Protein AF-A0A093X0E0-F1 (afdb_monomer)

pLDDT: mean 82.56, std 16.73, range [29.55, 97.38]

Nearest PDB structures (foldseek):
  5u0h-assembly1_A  TM=3.288E-01  e=9.066E-01  Thermobacillus composti KWC4
  5tqb-assembly1_B  TM=2.360E-01  e=1.314E+00  Thermochaetoides thermophila DSM 1495
  2j9q-assembly1_B  TM=2.905E-01  e=2.517E+00  Homo sapiens
  7ue2-assembly1_A  TM=2.405E-01  e=2.294E+00  synthetic construct

Sequence (225 aa):
MPLRHYDHTVAPYWNAVVRESIAHLQHSGVEIDPDTFQYSAYALYSTIFAARRRGVGGAEKEIERAFAALRELWDAVSEPSEDVGGVGGELVHQVKGTHILSYIRVLAIADCDEEIEKVMEWMVRYQGALGVVGRTRGNGIASLRRVVVAARAYSERRDGERVYGEDDEGDEGMAERLSELAEQIEDGWGGWPREEEVNEYFREGAGRYGDGFGEQEWVVGGLEA

Mean predicted aligned error: 7.37 Å

Structure (mmCIF, N/CA/C/O backbone):
data_AF-A0A093X0E0-F1
#
_entry.id   AF-A0A093X0E0-F1
#
loop_
_atom_site.group_PDB
_atom_site.id
_atom_site.type_symbol
_atom_site.label_atom_id
_atom_site.label_alt_id
_atom_site.label_comp_id
_atom_site.label_asym_id
_atom_site.label_entity_id
_atom_site.label_seq_id
_atom_site.pdbx_PDB_ins_code
_atom_site.Cartn_x
_atom_site.Cartn_y
_atom_site.Cartn_z
_atom_site.occupancy
_atom_site.B_iso_or_equiv
_atom_site.auth_seq_id
_atom_site.auth_comp_id
_atom_site.auth_asym_id
_atom_site.auth_atom_id
_atom_site.pdbx_PDB_model_num
ATOM 1 N N . MET A 1 1 ? 27.404 -22.577 0.371 1.00 44.91 1 MET A N 1
ATOM 2 C CA . MET A 1 1 ? 26.177 -22.843 -0.411 1.00 44.91 1 MET A CA 1
ATOM 3 C C . MET A 1 1 ? 26.172 -21.887 -1.589 1.00 44.91 1 MET A C 1
ATOM 5 O O . MET A 1 1 ? 26.631 -20.769 -1.382 1.00 44.91 1 MET A O 1
ATOM 9 N N . PRO A 1 2 ? 25.746 -22.291 -2.797 1.00 45.47 2 PRO A N 1
ATOM 10 C CA . PRO A 1 2 ? 25.513 -21.317 -3.856 1.00 45.47 2 PRO A CA 1
ATOM 11 C C . PRO A 1 2 ? 24.409 -20.358 -3.395 1.00 45.47 2 PRO A C 1
ATOM 13 O O . PRO A 1 2 ? 23.384 -20.818 -2.891 1.00 45.47 2 PRO A O 1
ATOM 16 N N . LEU A 1 3 ? 24.660 -19.055 -3.522 1.00 52.88 3 LEU A N 1
ATOM 17 C CA . LEU A 1 3 ? 23.635 -18.022 -3.393 1.00 52.88 3 LEU A CA 1
ATOM 18 C C . LEU A 1 3 ? 22.599 -18.289 -4.490 1.00 52.88 3 LEU A C 1
ATOM 20 O O . LEU A 1 3 ? 22.950 -18.348 -5.671 1.00 52.88 3 LEU A O 1
ATOM 24 N N . ARG A 1 4 ? 21.354 -18.553 -4.106 1.00 57.72 4 ARG A N 1
ATOM 25 C CA . ARG A 1 4 ? 20.222 -18.514 -5.025 1.00 57.72 4 ARG A CA 1
ATOM 26 C C . ARG A 1 4 ? 19.964 -17.027 -5.337 1.00 57.72 4 ARG A C 1
ATOM 28 O O . ARG A 1 4 ? 20.216 -16.129 -4.542 1.00 57.72 4 ARG A O 1
ATOM 35 N N . HIS A 1 5 ? 19.554 -16.751 -6.564 1.00 65.31 5 HIS A N 1
ATOM 36 C CA . HIS A 1 5 ? 19.273 -15.396 -7.027 1.00 65.31 5 HIS A CA 1
ATOM 37 C C . HIS A 1 5 ? 17.841 -15.376 -7.538 1.00 65.31 5 HIS A C 1
ATOM 39 O O . HIS A 1 5 ? 17.420 -16.319 -8.215 1.00 65.31 5 HIS A O 1
ATOM 45 N N . TYR A 1 6 ? 17.085 -14.339 -7.184 1.00 70.38 6 TYR A N 1
ATOM 46 C CA . TYR A 1 6 ? 15.736 -14.180 -7.700 1.00 70.38 6 TYR A CA 1
ATOM 47 C C . TYR A 1 6 ? 15.791 -13.771 -9.169 1.00 70.38 6 TYR A C 1
ATOM 49 O O . TYR A 1 6 ? 16.351 -12.739 -9.528 1.00 70.38 6 TYR A O 1
ATOM 57 N N . ASP A 1 7 ? 15.191 -14.588 -10.026 1.00 80.31 7 ASP A N 1
ATOM 58 C CA . ASP A 1 7 ? 15.073 -14.284 -11.443 1.00 80.31 7 ASP A CA 1
ATOM 59 C C . ASP A 1 7 ? 13.842 -13.394 -11.681 1.00 80.31 7 ASP A C 1
ATOM 61 O O . ASP A 1 7 ? 12.699 -13.845 -11.641 1.00 80.31 7 ASP A O 1
ATOM 65 N N . HIS A 1 8 ? 14.066 -12.106 -11.947 1.00 81.75 8 HIS A N 1
ATOM 66 C CA . HIS A 1 8 ? 12.978 -11.166 -12.227 1.00 81.75 8 HIS A CA 1
ATOM 67 C C . HIS A 1 8 ? 12.182 -11.513 -13.494 1.00 81.75 8 HIS A C 1
ATOM 69 O O . HIS A 1 8 ? 11.034 -11.088 -13.621 1.00 81.75 8 HIS A O 1
ATOM 75 N N . THR A 1 9 ? 12.745 -12.296 -14.421 1.00 87.25 9 THR A N 1
ATOM 76 C CA . THR A 1 9 ? 12.054 -12.660 -15.667 1.00 87.25 9 THR A CA 1
ATOM 77 C C . THR A 1 9 ? 10.869 -13.594 -15.430 1.00 87.25 9 THR A C 1
ATOM 79 O O . THR A 1 9 ? 9.930 -13.604 -16.226 1.00 87.25 9 THR A O 1
ATOM 82 N N . VAL A 1 10 ? 10.856 -14.324 -14.307 1.00 89.81 10 VAL A N 1
ATOM 83 C CA . VAL A 1 10 ? 9.745 -15.215 -13.937 1.00 89.81 10 VAL A CA 1
ATOM 84 C C . VAL A 1 10 ? 8.669 -14.531 -13.089 1.00 89.81 10 VAL A C 1
ATOM 86 O O . VAL A 1 10 ? 7.666 -15.166 -12.766 1.00 89.81 10 VAL A O 1
ATOM 89 N N . ALA A 1 11 ? 8.825 -13.249 -12.738 1.00 90.06 11 ALA A N 1
ATOM 90 C CA . ALA A 1 11 ? 7.848 -12.531 -11.913 1.00 90.06 11 ALA A CA 1
ATOM 91 C C . ALA A 1 11 ? 6.419 -12.533 -12.504 1.00 90.06 11 ALA A C 1
ATOM 93 O O . ALA A 1 11 ? 5.497 -12.888 -11.766 1.00 90.06 11 ALA A O 1
ATOM 94 N N . PRO A 1 12 ? 6.204 -12.270 -13.816 1.00 93.50 12 PRO A N 1
ATOM 95 C CA . PRO A 1 12 ? 4.862 -12.328 -14.401 1.00 93.50 12 PRO A CA 1
ATOM 96 C C . PRO A 1 12 ? 4.236 -13.725 -14.317 1.00 93.50 12 PRO A C 1
ATOM 98 O O . PRO A 1 12 ? 3.043 -13.860 -14.066 1.00 93.50 12 PRO A O 1
ATOM 101 N N . TYR A 1 13 ? 5.045 -14.776 -14.481 1.00 94.50 13 TYR A N 1
ATOM 102 C CA . TYR A 1 13 ? 4.573 -16.153 -14.350 1.00 94.50 13 TYR A CA 1
ATOM 103 C C . TYR A 1 13 ? 4.089 -16.440 -12.925 1.00 94.50 13 TYR A C 1
ATOM 105 O O . TYR A 1 13 ? 2.984 -16.945 -12.739 1.00 94.50 13 TYR A O 1
ATOM 113 N N . TRP A 1 14 ? 4.882 -16.087 -11.910 1.00 93.94 14 TRP A N 1
ATOM 114 C CA . TRP A 1 14 ? 4.498 -16.321 -10.517 1.00 93.94 14 TRP A CA 1
ATOM 115 C C . TRP A 1 14 ? 3.284 -15.497 -10.091 1.00 93.94 14 TRP A C 1
ATOM 117 O O . TRP A 1 14 ? 2.453 -15.998 -9.336 1.00 93.94 14 TRP A O 1
ATOM 127 N N . ASN A 1 15 ? 3.137 -14.279 -10.608 1.00 95.75 15 ASN A N 1
ATOM 128 C CA . ASN A 1 15 ? 1.940 -13.478 -10.381 1.00 95.75 15 ASN A CA 1
ATOM 129 C C . ASN A 1 15 ? 0.690 -14.116 -10.992 1.00 95.75 15 ASN A C 1
ATOM 131 O O . ASN A 1 15 ? -0.313 -14.261 -10.297 1.00 95.75 15 ASN A O 1
ATOM 135 N N . ALA A 1 16 ? 0.782 -14.627 -12.224 1.00 96.94 16 ALA A N 1
ATOM 136 C CA . ALA A 1 16 ? -0.314 -15.381 -12.828 1.00 96.94 16 ALA A CA 1
ATOM 137 C C . ALA A 1 16 ? -0.703 -16.604 -11.980 1.00 96.94 16 ALA A C 1
ATOM 139 O O . ALA A 1 16 ? -1.888 -16.822 -11.736 1.00 96.94 16 ALA A O 1
ATOM 140 N N . VAL A 1 17 ? 0.280 -17.354 -11.461 1.00 96.81 17 VAL A N 1
ATOM 141 C CA . VAL A 1 17 ? 0.033 -18.498 -10.564 1.00 96.81 17 VAL A CA 1
ATOM 142 C C . VAL A 1 17 ? -0.703 -18.069 -9.292 1.00 96.81 17 VAL A C 1
ATOM 144 O O . VAL A 1 17 ? -1.673 -18.723 -8.904 1.00 96.81 17 VAL A O 1
ATOM 147 N N . VAL A 1 18 ? -0.276 -16.981 -8.642 1.00 95.81 18 VAL A N 1
ATOM 148 C CA . VAL A 1 18 ? -0.935 -16.458 -7.432 1.00 95.81 18 VAL A CA 1
ATOM 149 C C . VAL A 1 18 ? -2.364 -16.015 -7.743 1.00 95.81 18 VAL A C 1
ATOM 151 O O . VAL A 1 18 ? -3.297 -16.467 -7.079 1.00 95.81 18 VAL A O 1
ATOM 154 N N . ARG A 1 19 ? -2.554 -15.208 -8.793 1.00 96.12 19 ARG A N 1
ATOM 155 C CA . ARG A 1 19 ? -3.871 -14.719 -9.223 1.00 96.12 19 ARG A CA 1
ATOM 156 C C . ARG A 1 19 ? -4.831 -15.865 -9.537 1.00 96.12 19 ARG A C 1
ATOM 158 O O . ARG A 1 19 ? -5.973 -15.850 -9.090 1.00 96.12 19 ARG A O 1
ATOM 165 N N . GLU A 1 20 ? -4.386 -16.864 -10.295 1.00 96.69 20 GLU A N 1
ATOM 166 C CA . GLU A 1 20 ? -5.216 -18.020 -10.657 1.00 96.69 20 GLU A CA 1
ATOM 167 C C . GLU A 1 20 ? -5.542 -18.900 -9.448 1.00 96.69 20 GLU A C 1
ATOM 169 O O . GLU A 1 20 ? -6.670 -19.380 -9.325 1.00 96.69 20 GLU A O 1
ATOM 174 N N . SER A 1 21 ? -4.596 -19.060 -8.519 1.00 95.38 21 SER A N 1
ATOM 175 C CA . SER A 1 21 ? -4.831 -19.789 -7.267 1.00 95.38 21 SER A CA 1
ATOM 176 C C . SER A 1 21 ? -5.895 -19.099 -6.415 1.00 95.38 21 SER A C 1
ATOM 178 O O . SER A 1 21 ? -6.791 -19.758 -5.893 1.00 95.38 21 SER A O 1
ATOM 180 N N . ILE A 1 22 ? -5.843 -17.772 -6.312 1.00 94.00 22 ILE A N 1
ATOM 181 C CA . ILE A 1 22 ? -6.810 -16.990 -5.534 1.00 94.00 22 ILE A CA 1
ATOM 182 C C . ILE A 1 22 ? -8.185 -16.997 -6.194 1.00 94.00 22 ILE A C 1
ATOM 184 O O . ILE A 1 22 ? -9.175 -17.247 -5.511 1.00 94.00 22 ILE A O 1
ATOM 188 N N . ALA A 1 23 ? -8.253 -16.848 -7.518 1.00 93.00 23 ALA A N 1
ATOM 189 C CA . ALA A 1 23 ? -9.507 -16.990 -8.254 1.00 93.00 23 ALA A CA 1
ATOM 190 C C . ALA A 1 23 ? -10.141 -18.378 -8.036 1.00 93.00 23 ALA A C 1
ATOM 192 O O . ALA A 1 23 ? -11.358 -18.499 -7.886 1.00 93.00 23 ALA A O 1
ATOM 193 N N . HIS A 1 24 ? -9.325 -19.435 -7.967 1.00 94.19 24 HIS A N 1
ATOM 194 C CA . HIS A 1 24 ? -9.807 -20.778 -7.652 1.00 94.19 24 HIS A CA 1
ATOM 195 C C . HIS A 1 24 ? -10.348 -20.895 -6.216 1.00 94.19 24 HIS A C 1
ATOM 197 O O . HIS A 1 24 ? -11.392 -21.520 -6.010 1.00 94.19 24 HIS A O 1
ATOM 203 N N . LEU A 1 25 ? -9.678 -20.279 -5.235 1.00 90.69 25 LEU A N 1
ATOM 204 C CA . LEU A 1 25 ? -10.148 -20.228 -3.845 1.00 90.69 25 LEU A CA 1
ATOM 205 C C . LEU A 1 25 ? -11.488 -19.487 -3.733 1.00 90.69 25 LEU A C 1
ATOM 207 O O . LEU A 1 25 ? -12.430 -20.032 -3.155 1.00 90.69 25 LEU A O 1
ATOM 211 N N . GLN A 1 26 ? -11.607 -18.316 -4.368 1.00 89.56 26 GLN A N 1
ATOM 212 C CA . GLN A 1 26 ? -12.850 -17.539 -4.426 1.00 89.56 26 GLN A CA 1
ATOM 213 C C . GLN A 1 26 ? -13.989 -18.352 -5.051 1.00 89.56 26 GLN A C 1
ATOM 215 O O . GLN A 1 26 ? -15.079 -18.440 -4.490 1.00 89.56 26 GLN A O 1
ATOM 220 N N . HIS A 1 27 ? -13.730 -19.016 -6.183 1.00 91.25 27 HIS A N 1
ATOM 221 C CA . HIS A 1 27 ? -14.734 -19.846 -6.850 1.00 91.25 27 HIS A CA 1
ATOM 222 C C . HIS A 1 27 ? -15.166 -21.058 -6.011 1.00 91.25 27 HIS A C 1
ATOM 224 O O . HIS A 1 27 ? -16.292 -21.536 -6.136 1.00 91.25 27 HIS A O 1
ATOM 230 N N . SER A 1 28 ? -14.283 -21.544 -5.138 1.00 91.38 28 SER A N 1
ATOM 231 C CA . SER A 1 28 ? -14.564 -22.648 -4.218 1.00 91.38 28 SER A CA 1
ATOM 232 C C . SER A 1 28 ? -15.305 -22.203 -2.949 1.00 91.38 28 SER A C 1
ATOM 234 O O . SER A 1 28 ? -15.616 -23.047 -2.109 1.00 91.38 28 SER A O 1
ATOM 236 N N . GLY A 1 29 ? -15.593 -20.904 -2.798 1.00 87.56 29 GLY A N 1
ATOM 237 C CA . GLY A 1 29 ? -16.265 -20.337 -1.626 1.00 87.56 29 GLY A CA 1
ATOM 238 C C . GLY A 1 29 ? -15.365 -20.206 -0.396 1.00 87.56 29 GLY A C 1
ATOM 239 O O . GLY A 1 29 ? -15.876 -20.113 0.717 1.00 87.56 29 GLY A O 1
ATOM 240 N N . VAL A 1 30 ? -14.041 -20.237 -0.576 1.00 86.31 30 VAL A N 1
ATOM 241 C CA . VAL A 1 30 ? -13.090 -19.980 0.511 1.00 86.31 30 VAL A CA 1
ATOM 242 C C . VAL A 1 30 ? -13.067 -18.480 0.790 1.00 86.31 30 VAL A C 1
ATOM 244 O O . VAL A 1 30 ? -12.895 -17.681 -0.130 1.00 86.31 30 VAL A O 1
ATOM 247 N N . GLU A 1 31 ? -13.238 -18.108 2.059 1.00 83.06 31 GLU A N 1
ATOM 248 C CA . GLU A 1 31 ? -13.114 -16.720 2.504 1.00 83.06 31 GLU A CA 1
ATOM 249 C C . GLU A 1 31 ? -11.690 -16.215 2.251 1.00 83.06 31 GLU A C 1
ATOM 251 O O . GLU A 1 31 ? -10.707 -16.874 2.597 1.00 83.06 31 GLU A O 1
ATOM 256 N N . ILE A 1 32 ? -11.587 -15.046 1.625 1.00 82.69 32 ILE A N 1
ATOM 257 C CA . ILE A 1 32 ? -10.309 -14.403 1.347 1.00 82.69 32 ILE A CA 1
ATOM 258 C C . ILE A 1 32 ? -9.965 -13.512 2.530 1.00 82.69 32 ILE A C 1
ATOM 260 O O . ILE A 1 32 ? -10.637 -12.520 2.794 1.00 82.69 32 ILE A O 1
ATOM 264 N N . ASP A 1 33 ? -8.890 -13.863 3.223 1.00 89.31 33 ASP A N 1
ATOM 265 C CA . ASP A 1 33 ? -8.391 -13.082 4.343 1.00 89.31 33 ASP A CA 1
ATOM 266 C C . ASP A 1 33 ? -7.391 -11.987 3.898 1.00 89.31 33 ASP A C 1
ATOM 268 O O . ASP A 1 33 ? -6.850 -12.007 2.783 1.00 89.31 33 ASP A O 1
ATOM 272 N N . PRO A 1 34 ? -7.087 -11.019 4.781 1.00 93.31 34 PRO A N 1
ATOM 273 C CA . PRO A 1 34 ? -6.080 -9.993 4.509 1.00 93.31 34 PRO A CA 1
ATOM 274 C C . PRO A 1 34 ? -4.669 -10.524 4.190 1.00 93.31 34 PRO A C 1
ATOM 276 O O . PRO A 1 34 ? -3.884 -9.834 3.535 1.00 93.31 34 PRO A O 1
ATOM 279 N N . ASP A 1 35 ? -4.321 -11.737 4.635 1.00 92.38 35 ASP A N 1
ATOM 280 C CA . ASP A 1 35 ? -3.017 -12.343 4.341 1.00 92.38 35 ASP A CA 1
ATOM 281 C C . ASP A 1 35 ? -2.963 -12.810 2.863 1.00 92.38 35 ASP A C 1
ATOM 283 O O . ASP A 1 35 ? -1.963 -12.591 2.173 1.00 92.38 35 ASP A O 1
ATOM 287 N N . THR A 1 36 ? -4.067 -13.341 2.327 1.00 92.50 36 THR A N 1
ATOM 288 C CA . THR A 1 36 ? -4.238 -13.699 0.905 1.00 92.50 36 THR A CA 1
ATOM 289 C C . THR A 1 36 ? -4.139 -12.476 -0.009 1.00 92.50 36 THR A C 1
ATOM 291 O O . THR A 1 36 ? -3.454 -12.505 -1.041 1.00 92.50 36 THR A O 1
ATOM 294 N N . PHE A 1 37 ? -4.758 -11.366 0.400 1.00 95.00 37 PHE A N 1
ATOM 295 C CA . PHE A 1 37 ? -4.596 -10.068 -0.256 1.00 95.00 37 PHE A CA 1
ATOM 296 C C . PHE A 1 37 ? -3.121 -9.639 -0.315 1.00 95.00 37 PHE A C 1
ATOM 298 O O . PHE A 1 37 ? -2.610 -9.279 -1.378 1.00 95.00 37 PHE A O 1
ATOM 305 N N . GLN A 1 38 ? -2.402 -9.742 0.805 1.00 94.44 38 GLN A N 1
ATOM 306 C CA . GLN A 1 38 ? -0.997 -9.344 0.882 1.00 94.44 38 GLN A CA 1
ATOM 307 C C . GLN A 1 38 ? -0.093 -10.165 -0.049 1.00 94.44 38 GLN A C 1
ATOM 309 O O . GLN A 1 38 ? 0.818 -9.604 -0.664 1.00 94.44 38 GLN A O 1
ATOM 314 N N . TYR A 1 39 ? -0.343 -11.468 -0.209 1.00 93.00 39 TYR A N 1
ATOM 315 C CA . TYR A 1 39 ? 0.397 -12.284 -1.179 1.00 93.00 39 TYR A CA 1
ATOM 316 C C . TYR A 1 39 ? 0.163 -11.832 -2.625 1.00 93.00 39 TYR A C 1
ATOM 318 O O . TYR A 1 39 ? 1.118 -11.778 -3.405 1.00 93.00 39 TYR A O 1
ATOM 326 N N . SER A 1 40 ? -1.070 -11.447 -2.968 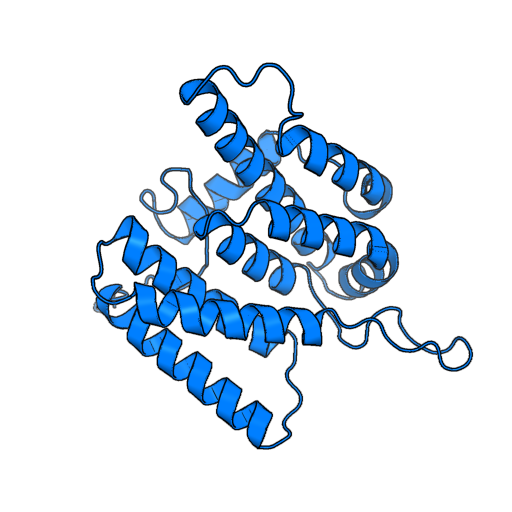1.00 96.00 40 SER A N 1
ATOM 327 C CA . SER A 1 40 ? -1.386 -10.862 -4.281 1.00 96.00 40 SER A CA 1
ATOM 328 C C . SER A 1 40 ? -0.644 -9.554 -4.506 1.00 96.00 40 SER A C 1
ATOM 330 O O . SER A 1 40 ? -0.034 -9.361 -5.558 1.00 96.00 40 SER A O 1
ATOM 332 N N . ALA A 1 41 ? -0.642 -8.675 -3.499 1.00 96.06 41 ALA A N 1
ATOM 333 C CA . ALA A 1 41 ? 0.059 -7.400 -3.562 1.00 96.06 41 ALA A CA 1
ATOM 334 C C . ALA A 1 41 ? 1.564 -7.601 -3.802 1.00 96.06 41 ALA A C 1
ATOM 336 O O . ALA A 1 41 ? 2.156 -6.940 -4.653 1.00 96.06 41 ALA A O 1
ATOM 337 N N . TYR A 1 42 ? 2.189 -8.561 -3.112 1.00 92.25 42 TYR A N 1
ATOM 338 C CA . TYR A 1 42 ? 3.602 -8.880 -3.321 1.00 92.25 42 TYR A CA 1
ATOM 339 C C . TYR A 1 42 ? 3.896 -9.409 -4.725 1.00 92.25 42 TYR A C 1
ATOM 341 O O . TYR A 1 42 ? 4.844 -8.944 -5.359 1.00 92.25 42 TYR A O 1
ATOM 349 N N . ALA A 1 43 ? 3.080 -10.331 -5.237 1.00 94.00 43 ALA A N 1
ATOM 350 C CA . ALA A 1 43 ? 3.280 -10.889 -6.571 1.00 94.00 43 ALA A CA 1
ATOM 351 C C . ALA A 1 43 ? 3.112 -9.829 -7.677 1.00 94.00 43 ALA A C 1
ATOM 353 O O . ALA A 1 43 ? 3.915 -9.761 -8.619 1.00 94.00 43 ALA A O 1
ATOM 354 N N . LEU A 1 44 ? 2.114 -8.952 -7.530 1.00 96.00 44 LEU A N 1
ATOM 355 C CA . LEU A 1 44 ? 1.892 -7.841 -8.447 1.00 96.00 44 LEU A CA 1
ATOM 356 C C . LEU A 1 44 ? 3.022 -6.817 -8.385 1.00 96.00 44 LEU A C 1
ATOM 358 O O . LEU A 1 44 ? 3.560 -6.449 -9.430 1.00 96.00 44 LEU A O 1
ATOM 362 N N . TYR A 1 45 ? 3.449 -6.420 -7.186 1.00 92.25 45 TYR A N 1
ATOM 363 C CA . TYR A 1 45 ? 4.586 -5.518 -7.032 1.00 92.25 45 TYR A CA 1
ATOM 364 C C . TYR A 1 45 ? 5.823 -6.046 -7.763 1.00 92.25 45 TYR A C 1
ATOM 366 O O . TYR A 1 45 ? 6.431 -5.324 -8.553 1.00 92.25 45 TYR A O 1
ATOM 374 N N . SER A 1 46 ? 6.185 -7.316 -7.542 1.00 88.19 46 SER A N 1
ATOM 375 C CA . SER A 1 46 ? 7.343 -7.935 -8.197 1.00 88.19 46 SER A CA 1
ATOM 376 C C . SER A 1 46 ? 7.224 -7.914 -9.721 1.00 88.19 46 SER A C 1
ATOM 378 O O . SER A 1 46 ? 8.229 -7.741 -10.410 1.00 88.19 46 SER A O 1
ATOM 380 N N . THR A 1 47 ? 6.007 -8.049 -10.252 1.00 93.06 47 THR A N 1
ATOM 381 C CA . THR A 1 47 ? 5.739 -7.989 -11.695 1.00 93.06 47 THR A CA 1
ATOM 382 C C . THR A 1 47 ? 5.908 -6.578 -12.247 1.00 93.06 47 THR A C 1
ATOM 384 O O . THR A 1 47 ? 6.589 -6.407 -13.256 1.00 93.06 47 THR A O 1
ATOM 387 N N . ILE A 1 48 ? 5.349 -5.564 -11.576 1.00 91.94 48 ILE A N 1
ATOM 388 C CA . ILE A 1 48 ? 5.502 -4.159 -11.986 1.00 91.94 48 ILE A CA 1
ATOM 389 C C . ILE A 1 48 ? 6.975 -3.752 -11.914 1.00 91.94 48 ILE A C 1
ATOM 391 O O . ILE A 1 48 ? 7.496 -3.132 -12.840 1.00 91.94 48 ILE A O 1
ATOM 395 N N . PHE A 1 49 ? 7.676 -4.171 -10.861 1.00 86.50 49 PHE A N 1
ATOM 396 C CA . PHE A 1 49 ? 9.109 -3.943 -10.723 1.00 86.50 49 PHE A CA 1
ATOM 397 C C . PHE A 1 49 ? 9.900 -4.583 -11.872 1.00 86.50 49 PHE A C 1
ATOM 399 O O . PHE A 1 49 ? 10.735 -3.929 -12.497 1.00 86.50 49 PHE A O 1
ATOM 406 N N . ALA A 1 50 ? 9.623 -5.850 -12.192 1.00 86.06 50 ALA A N 1
ATOM 407 C CA . ALA A 1 50 ? 10.274 -6.542 -13.302 1.00 86.06 50 ALA A CA 1
ATOM 408 C C . ALA A 1 50 ? 10.024 -5.838 -14.649 1.00 86.06 50 ALA A C 1
ATOM 410 O O . ALA A 1 50 ? 10.959 -5.665 -15.434 1.00 86.06 50 ALA A O 1
ATOM 411 N N . ALA A 1 51 ? 8.795 -5.381 -14.895 1.00 89.94 51 ALA A N 1
ATOM 412 C CA . ALA A 1 51 ? 8.438 -4.647 -16.105 1.00 89.94 51 ALA A CA 1
ATOM 413 C C . ALA A 1 51 ? 9.173 -3.300 -16.192 1.00 89.94 51 ALA A C 1
ATOM 415 O O . ALA A 1 51 ? 9.955 -3.073 -17.116 1.00 89.94 51 ALA A O 1
ATOM 416 N N . ARG A 1 52 ? 8.980 -2.433 -15.189 1.00 86.12 52 ARG A N 1
ATOM 417 C CA . ARG A 1 52 ? 9.429 -1.032 -15.215 1.00 86.12 52 ARG A CA 1
ATOM 418 C C . ARG A 1 52 ? 10.935 -0.867 -14.998 1.00 86.12 52 ARG A C 1
ATOM 420 O O . ARG A 1 52 ? 11.526 0.044 -15.563 1.00 86.12 52 ARG A O 1
ATOM 427 N N . ARG A 1 53 ? 11.573 -1.730 -14.195 1.00 79.75 53 ARG A N 1
ATOM 428 C CA . ARG A 1 53 ? 12.990 -1.571 -13.788 1.00 79.75 53 ARG A CA 1
ATOM 429 C C . ARG A 1 53 ? 13.944 -2.567 -14.410 1.00 79.75 53 ARG A C 1
ATOM 431 O O . ARG A 1 53 ? 15.139 -2.300 -14.508 1.00 79.75 53 ARG A O 1
ATOM 438 N N . ARG A 1 54 ? 13.443 -3.737 -14.801 1.00 81.25 54 ARG A N 1
ATOM 439 C CA . ARG A 1 54 ? 14.263 -4.786 -15.422 1.00 81.25 54 ARG A CA 1
ATOM 440 C C . ARG A 1 54 ? 13.962 -4.966 -16.908 1.00 81.25 54 ARG A C 1
ATOM 442 O O . ARG A 1 54 ? 14.635 -5.765 -17.551 1.00 81.25 54 ARG A O 1
ATOM 449 N N . GLY A 1 55 ? 12.993 -4.226 -17.456 1.00 83.31 55 GLY A N 1
ATOM 450 C CA . GLY A 1 55 ? 12.632 -4.287 -18.872 1.00 83.31 55 GLY A CA 1
ATOM 451 C C . GLY A 1 55 ? 12.078 -5.649 -19.292 1.00 83.31 55 GLY A C 1
ATOM 452 O O . GLY A 1 55 ? 12.250 -6.053 -20.443 1.00 83.31 55 GLY A O 1
ATOM 453 N N . VAL A 1 56 ? 11.460 -6.392 -18.366 1.00 86.62 56 VAL A N 1
ATOM 454 C CA . VAL A 1 56 ? 10.883 -7.710 -18.661 1.00 86.62 56 VAL A CA 1
ATOM 455 C C . VAL A 1 56 ? 9.647 -7.531 -19.544 1.00 86.62 56 VAL A C 1
ATOM 457 O O . VAL A 1 56 ? 8.594 -7.080 -19.097 1.00 86.62 56 VAL A O 1
ATOM 460 N N . GLY A 1 57 ? 9.786 -7.888 -20.821 1.00 86.88 57 GLY A N 1
ATOM 461 C CA . GLY A 1 57 ? 8.714 -7.782 -21.809 1.00 86.88 57 GLY A CA 1
ATOM 462 C C . GLY A 1 57 ? 7.543 -8.732 -21.537 1.00 86.88 57 GLY A C 1
ATOM 463 O O . GLY A 1 57 ? 7.711 -9.823 -20.997 1.00 86.88 57 GLY A O 1
ATOM 464 N N . GLY A 1 58 ? 6.340 -8.324 -21.950 1.00 82.75 58 GLY A N 1
ATOM 465 C CA . GLY A 1 58 ? 5.122 -9.139 -21.838 1.00 82.75 58 GLY A CA 1
ATOM 466 C C . GLY A 1 58 ? 4.457 -9.139 -20.456 1.00 82.75 58 GLY A C 1
ATOM 467 O O . GLY A 1 58 ? 3.415 -9.772 -20.299 1.00 82.75 58 GLY A O 1
ATOM 468 N N . ALA A 1 59 ? 5.012 -8.412 -19.483 1.00 90.56 59 ALA A N 1
ATOM 469 C CA . ALA A 1 59 ? 4.463 -8.293 -18.134 1.00 90.56 59 ALA A CA 1
ATOM 470 C C . ALA A 1 59 ? 3.188 -7.428 -18.060 1.00 90.56 59 ALA A C 1
ATOM 472 O O . ALA A 1 59 ? 2.324 -7.714 -17.238 1.00 90.56 59 ALA A O 1
ATOM 473 N N . GLU A 1 60 ? 3.030 -6.435 -1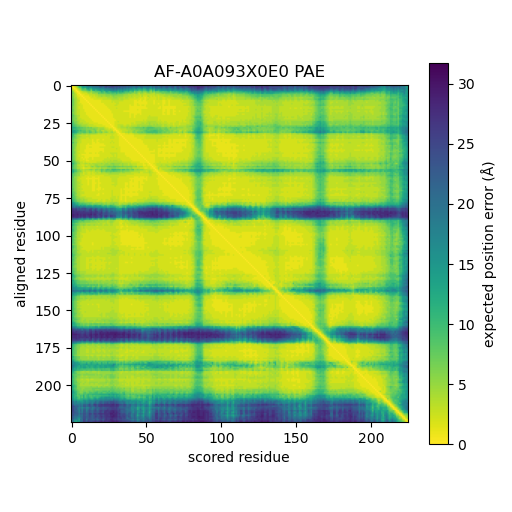8.943 1.00 91.69 60 GLU A N 1
ATOM 474 C CA . GLU A 1 60 ? 1.925 -5.452 -18.912 1.00 91.69 60 GLU A CA 1
ATOM 475 C C . GLU A 1 60 ? 0.536 -6.092 -18.847 1.00 91.69 60 GLU A C 1
ATOM 477 O O . GLU A 1 60 ? -0.285 -5.756 -18.000 1.00 91.69 60 GLU A O 1
ATOM 482 N N . LYS A 1 61 ? 0.293 -7.106 -19.682 1.00 91.62 61 LYS A N 1
ATOM 483 C CA . LYS A 1 61 ? -0.999 -7.800 -19.707 1.00 91.62 61 LYS A CA 1
ATOM 484 C C . LYS A 1 61 ? -1.308 -8.508 -18.386 1.00 91.62 61 LYS A C 1
ATOM 486 O O . LYS A 1 61 ? -2.472 -8.641 -18.015 1.00 91.62 61 LYS A O 1
ATOM 491 N N . GLU A 1 62 ? -0.284 -9.025 -17.711 1.00 95.50 62 GLU A N 1
ATOM 492 C CA . GLU A 1 62 ? -0.466 -9.648 -16.401 1.00 95.50 62 GLU A CA 1
ATOM 493 C C . GLU A 1 62 ? -0.620 -8.594 -15.305 1.00 95.50 62 GLU A C 1
ATOM 495 O O . GLU A 1 62 ? -1.446 -8.790 -14.420 1.00 95.50 62 GLU A O 1
ATOM 500 N N . ILE A 1 63 ? 0.085 -7.460 -15.402 1.00 96.69 63 ILE A N 1
ATOM 501 C CA . ILE A 1 63 ? -0.100 -6.310 -14.507 1.00 96.69 63 ILE A CA 1
ATOM 502 C C . ILE A 1 63 ? -1.560 -5.867 -14.536 1.00 96.69 63 ILE A C 1
ATOM 504 O O . ILE A 1 63 ? -2.187 -5.871 -13.487 1.00 96.69 63 ILE A O 1
ATOM 508 N N . GLU A 1 64 ? -2.135 -5.584 -15.709 1.00 96.25 64 GLU A N 1
ATOM 509 C CA . GLU A 1 64 ? -3.536 -5.146 -15.839 1.00 96.25 64 GLU A CA 1
ATOM 510 C C . GLU A 1 64 ? -4.521 -6.108 -15.150 1.00 96.25 64 GLU A C 1
ATOM 512 O O . GLU A 1 64 ? -5.387 -5.693 -14.377 1.00 96.25 64 GLU A O 1
ATOM 517 N N . ARG A 1 65 ? -4.367 -7.416 -15.394 1.00 96.44 65 ARG A N 1
ATOM 518 C CA . ARG A 1 65 ? -5.239 -8.459 -14.829 1.00 96.44 65 ARG A CA 1
ATOM 519 C C . ARG A 1 65 ? -5.094 -8.586 -13.321 1.00 96.44 65 ARG A C 1
ATOM 521 O O . ARG A 1 65 ? -6.094 -8.677 -12.612 1.00 96.44 65 ARG A O 1
ATOM 528 N N . ALA A 1 66 ? -3.857 -8.643 -12.840 1.00 97.00 66 ALA A N 1
ATOM 529 C CA . ALA A 1 66 ? -3.570 -8.783 -11.422 1.00 97.00 66 ALA A CA 1
ATOM 530 C C . ALA A 1 66 ? -3.928 -7.514 -10.647 1.00 97.00 66 ALA A C 1
ATOM 532 O O . ALA A 1 66 ? -4.364 -7.621 -9.508 1.00 97.00 66 ALA A O 1
ATOM 533 N N . PHE A 1 67 ? -3.827 -6.335 -11.261 1.00 97.19 67 PHE A N 1
ATOM 534 C CA . PHE A 1 67 ? -4.236 -5.077 -10.643 1.00 97.19 67 PHE A CA 1
ATOM 535 C C . PHE A 1 67 ? -5.751 -5.005 -10.450 1.00 97.19 67 PHE A C 1
ATOM 537 O O . PHE A 1 67 ? -6.211 -4.649 -9.367 1.00 97.19 67 PHE A O 1
ATOM 544 N N . ALA A 1 68 ? -6.528 -5.398 -11.466 1.00 96.19 68 ALA A N 1
ATOM 545 C CA . ALA A 1 68 ? -7.983 -5.495 -11.347 1.00 96.19 68 ALA A CA 1
ATOM 546 C C . ALA A 1 68 ? -8.389 -6.466 -10.226 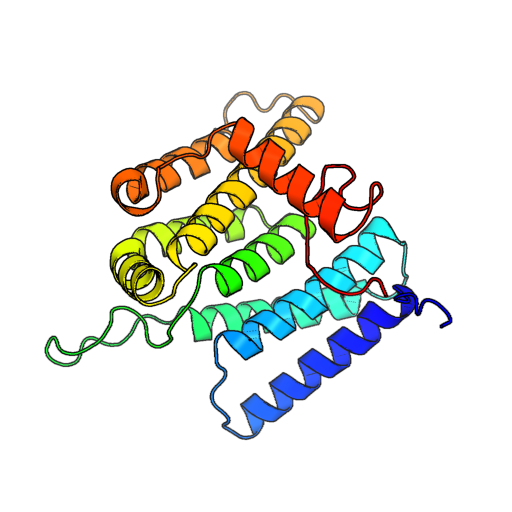1.00 96.19 68 ALA A C 1
ATOM 548 O O . ALA A 1 68 ? -9.157 -6.096 -9.343 1.00 96.19 68 ALA A O 1
ATOM 549 N N . ALA A 1 69 ? -7.790 -7.662 -10.203 1.00 96.00 69 ALA A N 1
ATOM 550 C CA . ALA A 1 69 ? -8.030 -8.639 -9.143 1.00 96.00 69 ALA A CA 1
ATOM 551 C C . ALA A 1 69 ? -7.616 -8.111 -7.757 1.00 96.00 69 ALA A C 1
ATOM 553 O O . ALA A 1 69 ? -8.320 -8.330 -6.778 1.00 96.00 69 ALA A O 1
ATOM 554 N N . LEU A 1 70 ? -6.494 -7.389 -7.653 1.00 97.31 70 LEU A N 1
ATOM 555 C CA . LEU A 1 70 ? -6.039 -6.830 -6.380 1.00 97.31 70 LEU A CA 1
ATOM 556 C C . LEU A 1 70 ? -7.007 -5.777 -5.829 1.00 97.31 70 LEU A C 1
ATOM 558 O O . LEU A 1 70 ? -7.214 -5.747 -4.619 1.00 97.31 70 LEU A O 1
ATOM 562 N N . ARG A 1 71 ? -7.610 -4.945 -6.689 1.00 96.56 71 ARG A N 1
ATOM 563 C CA . ARG A 1 71 ? -8.639 -3.976 -6.276 1.00 96.56 71 ARG A CA 1
ATOM 564 C C . ARG A 1 71 ? -9.876 -4.676 -5.715 1.00 96.56 71 ARG A C 1
ATOM 566 O O . ARG A 1 71 ? -10.316 -4.322 -4.632 1.00 96.56 71 ARG A O 1
ATOM 573 N N . GLU A 1 72 ? -10.363 -5.722 -6.384 1.00 94.69 72 GLU A N 1
ATOM 574 C CA . GLU A 1 72 ? -11.487 -6.525 -5.873 1.00 94.69 72 GLU A CA 1
ATOM 575 C C . GLU A 1 72 ? -11.166 -7.156 -4.508 1.00 94.69 72 GLU A C 1
ATOM 577 O O . GLU A 1 72 ? -12.006 -7.176 -3.608 1.00 94.69 72 GLU A O 1
ATOM 582 N N . LEU A 1 73 ? -9.933 -7.642 -4.326 1.00 95.62 73 LEU A N 1
ATOM 583 C CA . LEU A 1 73 ? -9.483 -8.171 -3.038 1.00 95.62 73 LEU A CA 1
ATOM 584 C C . LEU A 1 73 ? -9.392 -7.071 -1.973 1.00 95.62 73 LEU A C 1
ATOM 586 O O . LEU A 1 73 ? -9.761 -7.326 -0.831 1.00 95.62 73 LEU A O 1
ATOM 590 N N . TRP A 1 74 ? -8.914 -5.872 -2.325 1.00 96.25 74 TRP A N 1
ATOM 591 C CA . TRP A 1 74 ? -8.879 -4.727 -1.412 1.00 96.25 74 TRP A CA 1
ATOM 592 C C . TRP A 1 74 ? -10.283 -4.352 -0.935 1.00 96.25 74 TRP A C 1
ATOM 594 O O . TRP A 1 74 ? -10.492 -4.196 0.268 1.00 96.25 74 TRP A O 1
ATOM 604 N N . ASP A 1 75 ? -11.246 -4.258 -1.851 1.00 93.50 75 ASP A N 1
ATOM 605 C CA . ASP A 1 75 ? -12.631 -3.908 -1.529 1.00 93.50 75 ASP A CA 1
ATOM 606 C C . ASP A 1 75 ? -13.252 -4.924 -0.558 1.00 93.50 75 ASP A C 1
ATOM 608 O O . ASP A 1 75 ? -13.914 -4.533 0.401 1.00 93.50 75 ASP A O 1
ATOM 612 N N . ALA A 1 76 ? -12.961 -6.217 -0.740 1.00 91.62 76 ALA A N 1
ATOM 613 C CA . ALA A 1 76 ? -13.402 -7.265 0.178 1.00 91.62 76 ALA A CA 1
ATOM 614 C C . ALA A 1 76 ? -12.729 -7.163 1.560 1.00 91.62 76 ALA A C 1
ATOM 616 O O . ALA A 1 76 ? -13.398 -7.189 2.587 1.00 91.62 76 ALA A O 1
ATOM 617 N N . VAL A 1 77 ? -11.400 -7.009 1.630 1.00 92.31 77 VAL A N 1
ATOM 618 C CA . VAL A 1 77 ? -10.705 -6.994 2.936 1.00 92.31 77 VAL A CA 1
ATOM 619 C C . VAL A 1 77 ? -10.912 -5.695 3.716 1.00 92.31 77 VAL A C 1
ATOM 621 O O . VAL A 1 77 ? -10.761 -5.689 4.939 1.00 92.31 77 VAL A O 1
ATOM 624 N N . SER A 1 78 ? -11.234 -4.602 3.022 1.00 92.12 78 SER A N 1
ATOM 625 C CA . SER A 1 78 ? -11.512 -3.284 3.606 1.00 92.12 78 SER A CA 1
ATOM 626 C C . SER A 1 78 ? -12.994 -3.072 3.947 1.00 92.12 78 SER A C 1
ATOM 628 O O . SER A 1 78 ? -13.365 -1.979 4.389 1.00 92.12 78 SER A O 1
ATOM 630 N N . GLU A 1 79 ? -13.815 -4.120 3.789 1.00 88.19 79 GLU A N 1
ATOM 631 C CA . GLU A 1 79 ? -15.259 -4.094 4.003 1.00 88.19 79 GLU A CA 1
ATOM 632 C C . GLU A 1 79 ? -15.624 -3.646 5.437 1.00 88.19 79 GLU A C 1
ATOM 634 O O . GLU A 1 79 ? -15.170 -4.240 6.431 1.00 88.19 79 GLU A O 1
ATOM 639 N N . PRO A 1 80 ? -16.464 -2.602 5.576 1.00 84.81 80 PRO A N 1
ATOM 640 C CA . PRO A 1 80 ? -17.029 -2.207 6.860 1.00 84.81 80 PRO A CA 1
ATOM 641 C C . PRO A 1 80 ? -18.004 -3.272 7.365 1.00 84.81 80 PRO A C 1
ATOM 643 O O . PRO A 1 80 ? -18.815 -3.782 6.600 1.00 84.81 80 PRO A O 1
ATOM 646 N N . SER A 1 81 ? -17.986 -3.576 8.662 1.00 80.56 81 SER A N 1
ATOM 647 C CA . SER A 1 81 ? -18.952 -4.533 9.221 1.00 80.56 81 SER A CA 1
ATOM 648 C C . SER A 1 81 ? -20.338 -3.894 9.383 1.00 80.56 81 SER A C 1
ATOM 650 O O . SER A 1 81 ? -20.455 -2.743 9.811 1.00 80.56 81 SER A O 1
ATOM 652 N N . GLU A 1 82 ? -21.398 -4.643 9.057 1.00 70.25 82 GLU A N 1
ATOM 653 C CA . GLU A 1 82 ? -22.778 -4.217 9.301 1.00 70.25 82 GLU A CA 1
ATOM 654 C C . GLU A 1 82 ? -23.056 -4.119 10.809 1.00 70.25 82 GLU A C 1
ATOM 656 O O . GLU A 1 82 ? -22.781 -5.037 11.587 1.00 70.25 82 GLU A O 1
ATOM 661 N N . ASP A 1 83 ? -23.622 -2.992 11.239 1.00 57.12 83 ASP A N 1
ATOM 662 C CA . ASP A 1 83 ? -23.872 -2.715 12.651 1.00 57.12 83 ASP A CA 1
ATOM 663 C C . ASP A 1 83 ? -25.086 -3.515 13.160 1.00 57.12 83 ASP A C 1
ATOM 665 O O . ASP A 1 83 ? -26.241 -3.086 13.079 1.00 57.12 83 ASP A O 1
ATOM 669 N N . VAL A 1 84 ? -24.842 -4.725 13.671 1.00 52.91 84 VAL A N 1
ATOM 670 C CA . VAL A 1 84 ? -25.885 -5.555 14.286 1.00 52.91 84 VAL A CA 1
ATOM 671 C C . VAL A 1 84 ? -25.915 -5.297 15.793 1.00 52.91 84 VAL A C 1
ATOM 673 O O . VAL A 1 84 ? -25.204 -5.923 16.581 1.00 52.91 84 VAL A O 1
ATOM 676 N N . GLY A 1 85 ? -26.770 -4.360 16.210 1.00 49.16 85 GLY A N 1
ATOM 677 C CA . GLY A 1 85 ? -27.133 -4.160 17.617 1.00 49.16 85 GLY A CA 1
ATOM 678 C C . GLY A 1 85 ? -26.012 -3.643 18.526 1.00 49.16 85 GLY A C 1
ATOM 679 O O . GLY A 1 85 ? -26.065 -3.898 19.730 1.00 49.16 85 GLY A O 1
ATOM 680 N N . GLY A 1 86 ? -25.011 -2.940 17.981 1.00 48.38 86 GLY A N 1
ATOM 681 C CA . GLY A 1 86 ? -23.910 -2.358 18.757 1.00 48.38 86 GLY A CA 1
ATOM 682 C C . GLY A 1 86 ? -22.857 -3.364 19.239 1.00 48.38 86 GLY A C 1
ATOM 683 O O . GLY A 1 86 ? -22.113 -3.060 20.170 1.00 48.38 86 GLY A O 1
ATOM 684 N N . VAL A 1 87 ? -22.807 -4.567 18.647 1.00 44.88 87 VAL A N 1
ATOM 685 C CA . VAL A 1 87 ? -21.824 -5.625 18.975 1.00 44.88 87 VAL A CA 1
ATOM 686 C C . VAL A 1 87 ? -20.894 -5.952 17.783 1.00 44.88 87 VAL A C 1
ATOM 688 O O . VAL A 1 87 ? -20.052 -6.841 17.881 1.00 44.88 87 VAL A O 1
ATOM 691 N N . GLY A 1 88 ? -20.988 -5.222 16.666 1.00 47.19 88 GLY A N 1
ATOM 692 C CA . GLY A 1 88 ? -20.097 -5.371 15.506 1.00 47.19 88 GLY A CA 1
ATOM 693 C C . GLY A 1 88 ? -18.801 -4.561 15.640 1.00 47.19 88 GLY A C 1
ATOM 694 O O . GLY A 1 88 ? -18.809 -3.455 16.176 1.00 47.19 88 GLY A O 1
ATOM 695 N N . GLY A 1 89 ? -17.675 -5.102 15.162 1.00 59.53 89 GLY A N 1
ATOM 696 C CA . GLY A 1 89 ? -16.466 -4.299 14.929 1.00 59.53 89 GLY A CA 1
ATOM 697 C C . GLY A 1 89 ? -16.683 -3.328 13.763 1.00 59.53 89 GLY A C 1
ATOM 698 O O . GLY A 1 89 ? -17.572 -3.545 12.952 1.00 59.53 89 GLY A O 1
ATOM 699 N N . GLU A 1 90 ? -15.890 -2.261 13.640 1.00 78.31 90 GLU A N 1
ATOM 700 C CA . GLU A 1 90 ? -16.042 -1.313 12.514 1.00 78.31 90 GLU A CA 1
ATOM 701 C C . GLU A 1 90 ? -15.643 -1.931 11.154 1.00 78.31 90 GLU A C 1
ATOM 703 O O . GLU A 1 90 ? -16.021 -1.413 10.106 1.00 78.31 90 GLU A O 1
ATOM 708 N N . LEU A 1 91 ? -14.909 -3.052 11.163 1.00 85.12 91 LEU A N 1
ATOM 709 C CA . LEU A 1 91 ? -14.406 -3.772 9.987 1.00 85.12 91 LEU A CA 1
ATOM 710 C C . LEU A 1 91 ? -14.723 -5.269 10.092 1.00 85.12 91 LEU A C 1
ATOM 712 O O . LEU A 1 91 ? -14.619 -5.839 11.183 1.00 85.12 91 LEU A O 1
ATOM 716 N N . VAL A 1 92 ? -15.054 -5.902 8.959 1.00 86.25 92 VAL A N 1
ATOM 717 C CA . VAL A 1 92 ? -15.292 -7.358 8.870 1.00 86.25 92 VAL A CA 1
ATOM 718 C C . VAL A 1 92 ? -14.007 -8.134 9.169 1.00 86.25 92 VAL A C 1
ATOM 720 O O . VAL A 1 92 ? -14.009 -9.095 9.943 1.00 86.25 9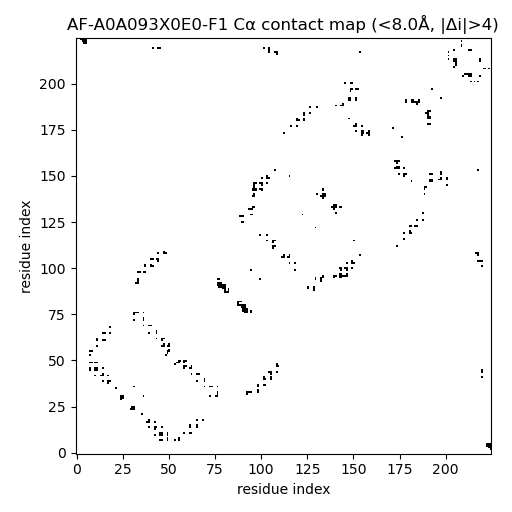2 VAL A O 1
ATOM 723 N N . HIS A 1 93 ? -12.882 -7.680 8.611 1.00 89.19 93 HIS A N 1
ATOM 724 C CA . HIS A 1 93 ? -11.593 -8.355 8.727 1.00 89.19 93 HIS A CA 1
ATOM 725 C C . HIS A 1 93 ? -10.599 -7.604 9.623 1.00 89.19 93 HIS A C 1
ATOM 727 O O . HIS A 1 93 ? -10.596 -6.377 9.733 1.00 89.19 93 HIS A O 1
ATOM 733 N N . GLN A 1 94 ? -9.675 -8.350 10.240 1.00 89.44 94 GLN A N 1
ATOM 734 C CA . GLN A 1 94 ? -8.561 -7.772 11.001 1.00 89.44 94 GLN A CA 1
ATOM 735 C C . GLN A 1 94 ? -7.437 -7.298 10.072 1.00 89.44 94 GLN A C 1
ATOM 737 O O . GLN A 1 94 ? -6.409 -7.969 9.921 1.00 89.44 94 GLN A O 1
ATOM 742 N N . VAL A 1 95 ? -7.619 -6.120 9.480 1.00 92.00 95 VAL A N 1
ATOM 743 C CA . VAL A 1 95 ? -6.600 -5.469 8.650 1.00 92.00 95 VAL A CA 1
ATOM 744 C C . VAL A 1 95 ? -5.459 -4.935 9.525 1.00 92.00 95 VAL A C 1
ATOM 746 O O . VAL A 1 95 ? -5.668 -4.248 10.525 1.00 92.00 95 VAL A O 1
ATOM 749 N N . LYS A 1 96 ? -4.221 -5.266 9.153 1.00 91.94 96 LYS A N 1
ATOM 750 C CA . LYS A 1 96 ? -2.981 -4.847 9.824 1.00 91.94 96 LYS A CA 1
ATOM 751 C C . LYS A 1 96 ? -2.246 -3.833 8.951 1.00 91.94 96 LYS A C 1
ATOM 753 O O . LYS A 1 96 ? -2.313 -3.891 7.725 1.00 91.94 96 LYS A O 1
ATOM 758 N N . GLY A 1 97 ? -1.413 -2.993 9.569 1.00 92.19 97 GLY A N 1
ATOM 759 C CA . GLY A 1 97 ? -0.570 -2.041 8.833 1.00 92.19 97 GLY A CA 1
ATOM 760 C C . GLY A 1 97 ? 0.322 -2.691 7.763 1.00 92.19 97 GLY A C 1
ATOM 761 O O . GLY A 1 97 ? 0.592 -2.076 6.742 1.00 92.19 97 GLY A O 1
ATOM 762 N N . THR A 1 98 ? 0.727 -3.956 7.927 1.00 92.12 98 THR A N 1
ATOM 763 C CA . THR A 1 98 ? 1.492 -4.691 6.903 1.00 92.12 98 THR A CA 1
ATOM 764 C C . THR A 1 98 ? 0.693 -4.982 5.633 1.00 92.12 98 THR A C 1
ATOM 766 O O . THR A 1 98 ? 1.278 -4.981 4.550 1.00 92.12 98 THR A O 1
ATOM 769 N N . HIS A 1 99 ? -0.618 -5.213 5.753 1.00 94.75 99 HIS A N 1
ATOM 770 C CA . HIS A 1 99 ? -1.512 -5.417 4.610 1.00 94.75 99 HIS A CA 1
ATOM 771 C C . HIS A 1 99 ? -1.656 -4.111 3.835 1.00 94.75 99 HIS A C 1
ATOM 773 O O . HIS A 1 99 ? -1.364 -4.065 2.643 1.00 94.75 99 HIS A O 1
ATOM 779 N N . ILE A 1 100 ? -1.968 -3.024 4.541 1.00 96.38 100 ILE A N 1
ATOM 780 C CA . ILE A 1 100 ? -2.126 -1.693 3.941 1.00 96.38 100 ILE A CA 1
ATOM 781 C C . ILE A 1 100 ? -0.816 -1.239 3.286 1.00 96.38 100 ILE A C 1
ATOM 783 O O . ILE A 1 100 ? -0.807 -0.804 2.139 1.00 96.38 100 ILE A O 1
ATOM 787 N N . LEU A 1 101 ? 0.317 -1.427 3.970 1.00 94.06 101 LEU A N 1
ATOM 788 C CA . LEU A 1 101 ? 1.633 -1.084 3.434 1.00 94.06 101 LEU A CA 1
ATOM 789 C C . LEU A 1 101 ? 1.915 -1.830 2.126 1.00 94.06 101 LEU A C 1
ATOM 791 O O . LEU A 1 101 ? 2.440 -1.230 1.192 1.00 94.06 101 LEU A O 1
ATOM 795 N N . SER A 1 102 ? 1.575 -3.123 2.042 1.00 93.69 102 SER A N 1
ATOM 796 C CA . SER A 1 102 ? 1.757 -3.893 0.805 1.00 93.69 102 SER A CA 1
ATOM 797 C C . SER A 1 102 ? 0.950 -3.320 -0.360 1.00 93.69 102 SER A C 1
ATOM 799 O O . SER A 1 102 ? 1.464 -3.286 -1.476 1.00 93.69 102 SER A O 1
ATOM 801 N N . TYR A 1 103 ? -0.244 -2.784 -0.092 1.00 96.88 103 TYR A N 1
ATOM 802 C CA . TYR A 1 103 ? -1.063 -2.140 -1.110 1.00 96.88 103 TYR A CA 1
ATOM 803 C C . TYR A 1 103 ? -0.494 -0.795 -1.546 1.00 96.88 103 TYR A C 1
ATOM 805 O O . TYR A 1 103 ? -0.258 -0.601 -2.734 1.00 96.88 103 TYR A O 1
ATOM 813 N N . ILE A 1 104 ? -0.165 0.082 -0.588 1.00 95.69 104 ILE A N 1
ATOM 814 C CA . ILE A 1 104 ? 0.469 1.382 -0.858 1.00 95.69 104 ILE A CA 1
ATOM 815 C C . ILE A 1 104 ? 1.706 1.216 -1.737 1.00 95.69 104 ILE A C 1
ATOM 817 O O . ILE A 1 104 ? 1.921 1.998 -2.651 1.00 95.69 104 ILE A O 1
ATOM 821 N N . ARG A 1 105 ? 2.498 0.162 -1.525 1.00 92.31 105 ARG A N 1
ATOM 822 C CA . ARG A 1 105 ? 3.680 -0.131 -2.349 1.00 92.31 105 ARG A CA 1
ATOM 823 C C . ARG A 1 105 ? 3.337 -0.484 -3.792 1.00 92.31 105 ARG A C 1
ATOM 825 O O . ARG A 1 105 ? 4.053 -0.051 -4.689 1.00 92.31 105 ARG A O 1
ATOM 832 N N . VAL A 1 106 ? 2.277 -1.262 -4.016 1.00 95.00 106 VAL A N 1
ATOM 833 C CA . VAL A 1 106 ? 1.776 -1.573 -5.365 1.00 95.00 106 VAL A CA 1
ATOM 834 C C . VAL A 1 106 ? 1.249 -0.316 -6.048 1.00 95.00 106 VAL A C 1
ATOM 836 O O . VAL A 1 106 ? 1.604 -0.061 -7.194 1.00 95.00 106 VAL A O 1
ATOM 839 N N . LEU A 1 107 ? 0.438 0.474 -5.344 1.00 95.75 107 LEU A N 1
ATOM 840 C CA . LEU A 1 107 ? -0.110 1.720 -5.875 1.00 95.75 107 LEU A CA 1
ATOM 841 C C . LEU A 1 107 ? 1.012 2.705 -6.219 1.00 95.75 107 LEU A C 1
ATOM 843 O O . LEU A 1 107 ? 1.025 3.264 -7.309 1.00 95.75 107 LEU A O 1
ATOM 847 N N . ALA A 1 108 ? 2.003 2.831 -5.336 1.00 91.06 108 ALA A N 1
ATOM 848 C CA . ALA A 1 108 ? 3.153 3.70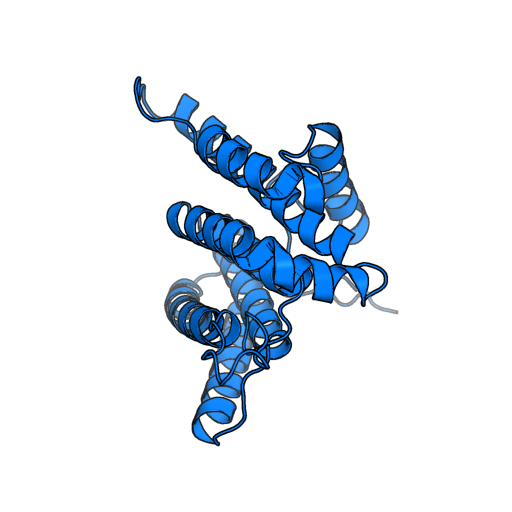0 -5.530 1.00 91.06 108 ALA A CA 1
ATOM 849 C C . ALA A 1 108 ? 3.982 3.294 -6.753 1.00 91.06 108 ALA A C 1
ATOM 851 O O . ALA A 1 108 ? 4.291 4.126 -7.596 1.00 91.06 108 ALA A O 1
ATOM 852 N N . ILE A 1 109 ? 4.325 2.009 -6.901 1.00 87.94 109 ILE A N 1
ATOM 853 C CA . ILE A 1 109 ? 5.112 1.572 -8.065 1.00 87.94 109 ILE A CA 1
ATOM 854 C C . ILE A 1 109 ? 4.312 1.628 -9.374 1.00 87.94 109 ILE A C 1
ATOM 856 O O . ILE A 1 109 ? 4.918 1.602 -10.442 1.00 87.94 109 ILE A O 1
ATOM 860 N N . ALA A 1 110 ? 2.980 1.684 -9.303 1.00 91.19 110 ALA A N 1
ATOM 861 C CA . ALA A 1 110 ? 2.087 1.837 -10.448 1.00 91.19 110 ALA A CA 1
ATOM 862 C C . ALA A 1 110 ? 1.736 3.300 -10.778 1.00 91.19 110 ALA A C 1
ATOM 864 O O . ALA A 1 110 ? 1.151 3.534 -11.834 1.00 91.19 110 ALA A O 1
ATOM 865 N N . ASP A 1 111 ? 2.134 4.250 -9.929 1.00 90.44 111 ASP A N 1
ATOM 866 C CA . ASP A 1 111 ? 1.755 5.669 -9.957 1.00 90.44 111 ASP A CA 1
ATOM 867 C C . ASP A 1 111 ? 0.236 5.925 -9.824 1.00 90.44 111 ASP A C 1
ATOM 869 O O . ASP A 1 111 ? -0.346 6.754 -10.523 1.00 90.44 111 ASP A O 1
ATOM 873 N N . CYS A 1 112 ? -0.434 5.184 -8.936 1.00 93.56 112 CYS A N 1
ATOM 874 C CA . CYS A 1 112 ? -1.868 5.325 -8.658 1.00 93.56 112 CYS A CA 1
ATOM 875 C C . CYS A 1 112 ? -2.128 6.334 -7.528 1.00 93.56 112 CYS A C 1
ATOM 877 O O . CYS A 1 112 ? -2.449 5.948 -6.401 1.00 93.56 112 CYS A O 1
ATOM 879 N N . ASP A 1 113 ? -1.953 7.621 -7.841 1.00 92.88 113 ASP A N 1
ATOM 880 C CA . ASP A 1 113 ? -2.039 8.734 -6.883 1.00 92.88 113 ASP A CA 1
ATOM 881 C C . ASP A 1 113 ? -3.404 8.786 -6.165 1.00 92.88 113 ASP A C 1
ATOM 883 O O . ASP A 1 113 ? -3.462 8.768 -4.934 1.00 92.88 113 ASP A O 1
ATOM 887 N N . GLU A 1 114 ? -4.506 8.757 -6.924 1.00 94.25 114 GLU A N 1
ATOM 888 C CA . GLU A 1 114 ? -5.873 8.841 -6.385 1.00 94.25 114 GLU A CA 1
ATOM 889 C C . GLU A 1 114 ? -6.214 7.685 -5.433 1.00 94.25 114 GLU A C 1
ATOM 891 O O . GLU A 1 114 ? -6.914 7.859 -4.435 1.00 94.25 114 GLU A O 1
ATOM 896 N N . GLU A 1 115 ? -5.760 6.469 -5.736 1.00 96.38 115 GLU A N 1
ATOM 897 C CA . GLU A 1 115 ? -6.001 5.318 -4.872 1.00 96.38 115 GLU A CA 1
ATOM 898 C C . GLU A 1 115 ? -5.222 5.395 -3.560 1.00 96.38 115 GLU A C 1
ATOM 900 O O . GLU A 1 115 ? -5.730 4.931 -2.540 1.00 96.38 115 GLU A O 1
ATOM 905 N N . ILE A 1 116 ? -4.023 5.985 -3.553 1.00 96.56 116 ILE A N 1
ATOM 906 C CA . ILE A 1 116 ? -3.268 6.199 -2.311 1.00 96.56 116 ILE A CA 1
ATOM 907 C C . ILE A 1 116 ? -4.028 7.160 -1.397 1.00 96.56 116 ILE A C 1
ATOM 909 O O . ILE A 1 116 ? -4.152 6.883 -0.202 1.00 96.56 116 ILE A O 1
ATOM 913 N N . GLU A 1 117 ? -4.588 8.236 -1.953 1.00 96.44 117 GLU A N 1
ATOM 914 C CA . GLU A 1 117 ? -5.432 9.178 -1.208 1.00 96.44 117 GLU A CA 1
ATOM 915 C C . GLU A 1 117 ? -6.659 8.469 -0.613 1.00 96.44 117 GLU A C 1
ATOM 917 O O . GLU A 1 117 ? -6.870 8.532 0.598 1.00 96.44 117 GLU A O 1
ATOM 922 N N . LYS A 1 118 ? -7.386 7.669 -1.408 1.00 97.12 118 LYS A N 1
ATOM 923 C CA . LYS A 1 118 ? -8.538 6.875 -0.925 1.00 97.12 118 LYS A CA 1
ATOM 924 C C . LYS A 1 118 ? -8.168 5.902 0.199 1.00 97.12 118 LYS A C 1
ATOM 926 O O . LYS A 1 118 ? -8.945 5.704 1.134 1.00 97.12 118 LYS A O 1
ATOM 931 N N . VAL A 1 119 ? -6.990 5.274 0.135 1.00 97.38 119 VAL A N 1
ATOM 932 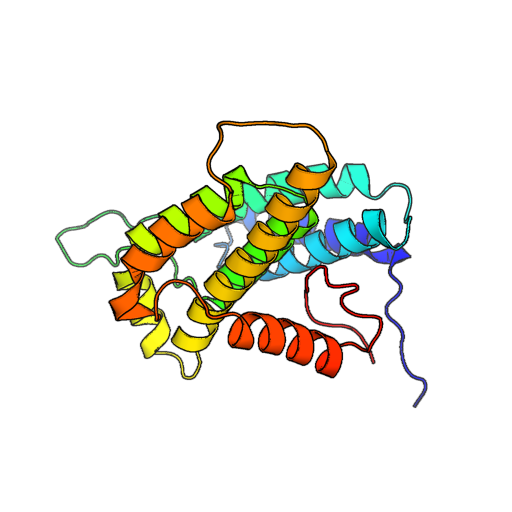C CA . VAL A 1 119 ? -6.505 4.394 1.214 1.00 97.38 119 VAL A CA 1
ATOM 933 C C . VAL A 1 119 ? -6.213 5.199 2.482 1.00 97.38 119 VAL A C 1
ATOM 935 O O . VAL A 1 119 ? -6.556 4.748 3.575 1.00 97.38 119 VAL A O 1
ATOM 938 N N . MET A 1 120 ? -5.625 6.390 2.356 1.00 97.00 120 MET A N 1
ATOM 939 C CA . MET A 1 120 ? -5.370 7.278 3.494 1.00 97.00 120 MET A CA 1
ATOM 940 C C . MET A 1 120 ? -6.674 7.793 4.119 1.00 97.00 120 MET A C 1
ATOM 942 O O . MET A 1 120 ? -6.818 7.737 5.339 1.00 97.00 120 MET A O 1
ATOM 946 N N . GLU A 1 121 ? -7.667 8.182 3.317 1.00 96.38 121 GLU A N 1
ATOM 947 C CA . GLU A 1 121 ? -9.016 8.529 3.792 1.00 96.38 121 GLU A CA 1
ATOM 948 C C . GLU A 1 121 ? -9.677 7.367 4.546 1.00 96.38 121 GLU A C 1
ATOM 950 O O . GLU A 1 121 ? -10.239 7.545 5.632 1.00 96.38 121 GLU A O 1
ATOM 955 N N . TRP A 1 122 ? -9.577 6.149 4.004 1.00 95.88 122 TRP A N 1
ATOM 956 C CA . TRP A 1 122 ? -10.071 4.944 4.670 1.00 95.88 122 TRP A CA 1
ATOM 957 C C . TRP A 1 122 ? -9.362 4.722 6.014 1.00 95.88 122 TRP A C 1
ATOM 959 O O . TRP A 1 122 ? -10.015 4.448 7.023 1.00 95.88 122 TRP A O 1
ATOM 969 N N . MET A 1 123 ? -8.040 4.912 6.074 1.00 94.81 123 MET A N 1
ATOM 970 C CA . MET A 1 123 ? -7.286 4.811 7.327 1.00 94.81 123 MET A CA 1
ATOM 971 C C . MET A 1 123 ? -7.735 5.839 8.369 1.00 94.81 123 MET A C 1
ATOM 973 O O . MET A 1 123 ? -7.871 5.473 9.537 1.00 94.81 123 MET A O 1
ATOM 977 N N . VAL A 1 124 ? -7.994 7.087 7.964 1.00 93.94 124 VAL A N 1
ATOM 978 C CA . VAL A 1 124 ? -8.531 8.141 8.843 1.00 93.94 124 VAL A CA 1
ATOM 979 C C . VAL A 1 124 ? -9.898 7.739 9.388 1.00 93.94 124 VAL A C 1
ATOM 981 O O . VAL A 1 124 ? -10.136 7.832 10.595 1.00 93.94 124 VAL A O 1
ATOM 984 N N . ARG A 1 125 ? -10.783 7.241 8.517 1.00 92.44 125 ARG A N 1
ATOM 985 C CA . ARG A 1 125 ? -12.142 6.823 8.881 1.00 92.44 125 ARG A CA 1
ATOM 986 C C . ARG A 1 125 ? -12.162 5.678 9.894 1.00 92.44 125 ARG A C 1
ATOM 988 O O . ARG A 1 125 ? -12.993 5.694 10.796 1.00 92.44 125 ARG A O 1
ATOM 995 N N . TYR A 1 126 ? -11.259 4.707 9.754 1.00 91.88 126 TYR A N 1
ATOM 996 C CA . TYR A 1 126 ? -11.220 3.489 10.579 1.00 91.88 126 TYR A CA 1
ATOM 997 C C . TYR A 1 126 ? -10.067 3.468 11.591 1.00 91.88 126 TYR A C 1
ATOM 999 O O . TYR A 1 126 ? -9.688 2.412 12.109 1.00 91.88 126 TYR A O 1
ATOM 1007 N N . GLN A 1 127 ? -9.496 4.634 11.909 1.00 90.25 127 GLN A N 1
ATOM 1008 C CA . GLN A 1 127 ? -8.337 4.750 12.796 1.00 90.25 127 GLN A CA 1
ATOM 1009 C C . GLN A 1 127 ? -8.567 4.133 14.188 1.00 90.25 127 GLN A C 1
ATOM 1011 O O . GLN A 1 127 ? -7.640 3.573 14.781 1.00 90.25 127 GLN A O 1
ATOM 1016 N N . GLY A 1 128 ? -9.808 4.173 14.689 1.00 86.94 128 GLY A N 1
ATOM 1017 C CA . GLY A 1 128 ? -10.208 3.574 15.962 1.00 86.94 128 GLY A CA 1
ATOM 1018 C C . GLY A 1 128 ? -10.022 2.057 15.958 1.00 86.94 128 GLY A C 1
ATOM 1019 O O . GLY A 1 128 ? -9.240 1.523 16.759 1.00 86.94 128 GLY A O 1
ATOM 1020 N N . ALA A 1 129 ? -10.678 1.369 15.019 1.00 87.81 129 ALA A N 1
ATOM 1021 C CA . ALA A 1 129 ? -10.541 -0.074 14.834 1.00 87.81 129 ALA A CA 1
ATOM 1022 C C . ALA A 1 129 ? -9.106 -0.504 14.498 1.00 87.81 129 ALA A C 1
ATOM 1024 O O . ALA A 1 129 ? -8.574 -1.431 15.123 1.00 87.81 129 ALA A O 1
ATOM 1025 N N . LEU A 1 130 ? -8.436 0.206 13.586 1.00 89.62 130 LEU A N 1
ATOM 1026 C CA . LEU A 1 130 ? -7.039 -0.062 13.230 1.00 89.62 130 LEU A CA 1
ATOM 1027 C C . LEU A 1 130 ? -6.110 0.085 14.442 1.00 89.62 130 LEU A C 1
ATOM 1029 O O . LEU A 1 130 ? -5.229 -0.749 14.658 1.00 89.62 130 LEU A O 1
ATOM 1033 N N . GLY A 1 131 ? -6.336 1.090 15.290 1.00 86.25 131 GLY A N 1
ATOM 1034 C CA . GLY A 1 131 ? -5.594 1.286 16.533 1.00 86.25 131 GLY A CA 1
ATOM 1035 C C . GLY A 1 131 ? -5.796 0.151 17.543 1.00 86.25 131 GLY A C 1
ATOM 1036 O O . GLY A 1 131 ? -4.839 -0.251 18.210 1.00 86.25 131 GLY A O 1
ATOM 1037 N N . VAL A 1 132 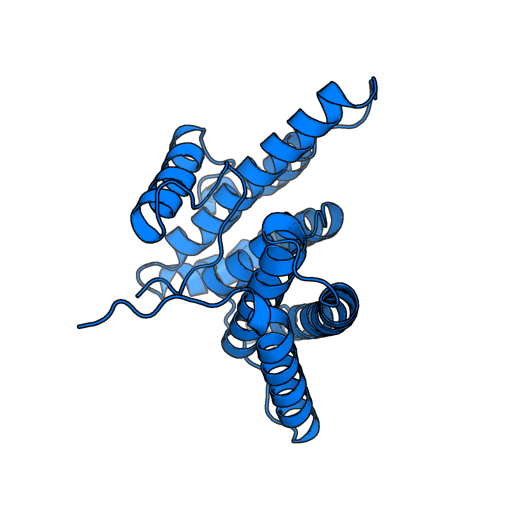? -7.006 -0.412 17.648 1.00 85.62 132 VAL A N 1
ATOM 1038 C CA . VAL A 1 132 ? -7.282 -1.579 18.511 1.00 85.62 132 VAL A CA 1
ATOM 1039 C C . VAL A 1 132 ? -6.508 -2.809 18.028 1.00 85.62 132 VAL A C 1
ATOM 1041 O O . VAL A 1 132 ? -5.789 -3.439 18.814 1.00 85.62 132 VAL A O 1
ATOM 1044 N N . VAL A 1 133 ? -6.585 -3.125 16.732 1.00 82.75 133 VAL A N 1
ATOM 1045 C CA . VAL A 1 133 ? -5.812 -4.226 16.124 1.00 82.75 133 VAL A CA 1
ATOM 1046 C C . VAL A 1 133 ? -4.308 -3.972 16.276 1.00 82.75 133 VAL A C 1
ATOM 1048 O O . VAL A 1 133 ? -3.540 -4.876 16.609 1.00 82.75 133 VAL A O 1
ATOM 1051 N N . GLY A 1 134 ? -3.884 -2.719 16.112 1.00 80.94 134 GLY A N 1
ATOM 1052 C CA . GLY A 1 134 ? -2.498 -2.295 16.234 1.00 80.94 134 GLY A CA 1
ATOM 1053 C C . GLY A 1 134 ? -1.913 -2.492 17.635 1.00 80.94 134 GLY A C 1
ATOM 1054 O O . GLY A 1 134 ? -0.780 -2.949 17.756 1.00 80.94 134 GLY A O 1
ATOM 1055 N N . ARG A 1 135 ? -2.675 -2.189 18.696 1.00 83.12 135 ARG A N 1
ATOM 1056 C CA . ARG A 1 135 ? -2.231 -2.330 20.100 1.00 83.12 135 ARG A CA 1
ATOM 1057 C C . ARG A 1 135 ? -2.222 -3.772 20.599 1.00 83.12 135 ARG A C 1
ATOM 1059 O O . ARG A 1 135 ? -1.443 -4.109 21.485 1.00 83.12 135 ARG A O 1
ATOM 1066 N N . THR A 1 136 ? -3.073 -4.630 20.044 1.00 79.81 136 THR A N 1
ATOM 1067 C CA . THR A 1 136 ? -3.146 -6.051 20.433 1.00 79.81 136 THR A CA 1
ATOM 1068 C C . THR A 1 136 ? -2.021 -6.899 19.828 1.00 79.81 136 THR A C 1
ATOM 1070 O O . THR A 1 136 ? -1.838 -8.056 20.209 1.00 79.81 136 THR A O 1
ATOM 1073 N N . ARG A 1 137 ? -1.225 -6.334 18.910 1.00 72.69 137 ARG A N 1
ATOM 1074 C CA . ARG A 1 137 ? -0.097 -6.991 18.237 1.00 72.69 137 ARG A CA 1
ATOM 1075 C C . ARG A 1 137 ? 1.194 -6.223 18.527 1.00 72.69 137 ARG A C 1
ATOM 1077 O O . ARG A 1 137 ? 1.239 -5.016 18.346 1.00 72.69 137 ARG A O 1
ATOM 1084 N N . GLY A 1 138 ? 2.273 -6.922 18.893 1.00 64.81 138 GLY A N 1
ATOM 1085 C CA . GLY A 1 138 ? 3.517 -6.298 19.382 1.00 64.81 138 GLY A CA 1
ATOM 1086 C C . GLY A 1 138 ? 4.122 -5.187 18.503 1.00 64.81 138 GLY A C 1
ATOM 1087 O O . GLY A 1 138 ? 4.704 -4.262 19.049 1.00 64.81 138 GLY A O 1
ATOM 1088 N N . ASN A 1 139 ? 3.927 -5.230 17.176 1.00 76.25 139 ASN A N 1
ATOM 1089 C CA . ASN A 1 139 ? 4.433 -4.226 16.223 1.00 76.25 139 ASN A CA 1
ATOM 1090 C C . ASN A 1 139 ? 3.324 -3.565 15.373 1.00 76.25 139 ASN A C 1
ATOM 1092 O O . ASN A 1 139 ? 3.599 -3.029 14.296 1.00 76.25 139 ASN A O 1
ATOM 1096 N N . GLY A 1 140 ? 2.058 -3.642 15.796 1.00 81.88 140 GLY A N 1
ATOM 1097 C CA . GLY A 1 140 ? 0.925 -3.222 14.965 1.00 81.88 140 GLY A CA 1
ATOM 1098 C C . GLY A 1 140 ? 0.872 -1.710 14.714 1.00 81.88 140 GLY A C 1
ATOM 1099 O O . GLY A 1 140 ? 0.759 -1.294 13.563 1.00 81.88 140 GLY A O 1
ATOM 1100 N N . ILE A 1 141 ? 1.056 -0.890 15.756 1.00 88.75 141 ILE A N 1
ATOM 1101 C CA . ILE A 1 141 ? 1.120 0.582 15.630 1.00 88.75 141 ILE A CA 1
ATOM 1102 C C . ILE A 1 141 ? 2.329 1.029 14.801 1.00 88.75 141 ILE A C 1
ATOM 1104 O O . ILE A 1 141 ? 2.185 1.856 13.908 1.00 88.75 141 ILE A O 1
ATOM 1108 N N . ALA A 1 142 ? 3.503 0.426 15.017 1.00 89.31 142 ALA A N 1
ATOM 1109 C CA . ALA A 1 142 ? 4.687 0.711 14.204 1.00 89.31 142 ALA A CA 1
ATOM 1110 C C . ALA A 1 142 ? 4.459 0.377 12.717 1.00 89.31 142 ALA A C 1
ATOM 1112 O O . ALA A 1 142 ? 4.934 1.087 11.834 1.00 89.31 142 ALA A O 1
ATOM 1113 N N . SER A 1 143 ? 3.691 -0.679 12.430 1.00 89.06 143 SER A N 1
ATOM 1114 C CA . SER A 1 143 ? 3.329 -1.037 11.055 1.00 89.06 143 SER A CA 1
ATOM 1115 C C . SER A 1 143 ? 2.378 -0.018 10.427 1.00 89.06 143 SER A C 1
ATOM 1117 O O . SER A 1 143 ? 2.558 0.298 9.259 1.00 89.06 143 SER A O 1
ATOM 1119 N N . LEU A 1 144 ? 1.407 0.514 11.181 1.00 92.31 144 LEU A N 1
ATOM 1120 C CA . LEU A 1 144 ? 0.515 1.588 10.718 1.00 92.31 144 LEU A CA 1
ATOM 1121 C C . LEU A 1 144 ? 1.293 2.885 10.468 1.00 92.31 144 LEU A C 1
ATOM 1123 O O . LEU A 1 144 ? 1.156 3.477 9.402 1.00 92.31 144 LEU 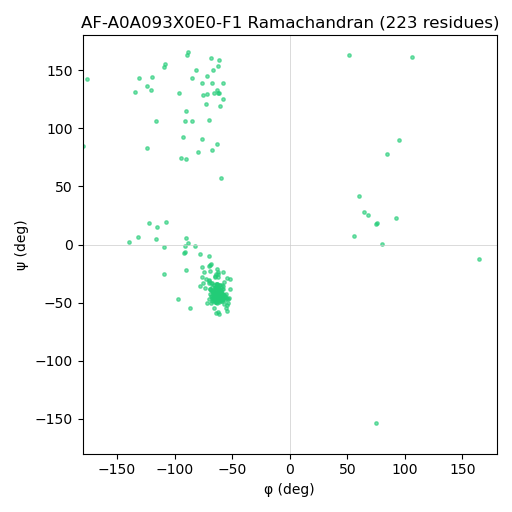A O 1
ATOM 1127 N N . ARG A 1 145 ? 2.202 3.260 11.379 1.00 93.81 145 ARG A N 1
ATOM 1128 C CA . ARG A 1 145 ? 3.115 4.397 11.180 1.00 93.81 145 ARG A CA 1
ATOM 1129 C C . ARG A 1 145 ? 3.923 4.253 9.893 1.00 93.81 145 ARG A C 1
ATOM 1131 O O . ARG A 1 145 ? 4.044 5.199 9.123 1.00 93.81 145 ARG A O 1
ATOM 1138 N N . ARG A 1 146 ? 4.419 3.047 9.613 1.00 92.19 146 ARG A N 1
ATOM 1139 C CA . ARG A 1 146 ? 5.184 2.765 8.394 1.00 92.19 146 ARG A CA 1
ATOM 1140 C C . ARG A 1 146 ? 4.381 2.975 7.105 1.00 92.19 146 ARG A C 1
ATOM 1142 O O . ARG A 1 146 ? 4.990 3.276 6.084 1.00 92.19 146 ARG A O 1
ATOM 1149 N N . VAL A 1 147 ? 3.055 2.824 7.139 1.00 94.50 147 VAL A N 1
ATOM 1150 C CA . VAL A 1 147 ? 2.187 3.152 5.995 1.00 94.50 147 VAL A CA 1
ATOM 1151 C C . VAL A 1 147 ? 2.236 4.649 5.714 1.00 94.50 147 VAL A C 1
ATOM 1153 O O . VAL A 1 147 ? 2.522 5.034 4.587 1.00 94.50 147 VAL A O 1
ATOM 1156 N N . VAL A 1 148 ? 2.052 5.478 6.746 1.00 95.56 148 VAL A N 1
ATOM 1157 C CA . VAL A 1 148 ? 2.079 6.944 6.621 1.00 95.56 148 VAL A CA 1
ATOM 1158 C C . VAL A 1 148 ? 3.455 7.429 6.156 1.00 95.56 148 VAL A C 1
ATOM 1160 O O . VAL A 1 148 ? 3.548 8.261 5.260 1.00 95.56 148 VAL A O 1
ATOM 1163 N N . VAL A 1 149 ? 4.537 6.849 6.692 1.00 93.81 149 VAL A N 1
ATOM 1164 C CA . VAL A 1 149 ? 5.914 7.124 6.233 1.00 93.81 149 VAL A CA 1
ATOM 1165 C C . VAL A 1 149 ? 6.086 6.798 4.749 1.00 93.81 149 VAL A C 1
ATOM 1167 O O . VAL A 1 149 ? 6.709 7.568 4.020 1.00 93.81 149 VAL A O 1
ATOM 1170 N N . ALA A 1 150 ? 5.528 5.674 4.289 1.00 91.75 150 ALA A N 1
ATOM 1171 C CA . ALA A 1 150 ? 5.614 5.300 2.885 1.00 91.75 150 ALA A CA 1
ATOM 1172 C C . ALA A 1 150 ? 4.788 6.215 1.975 1.00 91.75 150 ALA A C 1
ATOM 1174 O O . ALA A 1 150 ? 5.248 6.567 0.892 1.00 91.75 150 ALA A O 1
ATOM 1175 N N . ALA A 1 151 ? 3.607 6.629 2.432 1.00 93.69 151 ALA A N 1
ATOM 1176 C CA . ALA A 1 151 ? 2.763 7.577 1.721 1.00 93.69 151 ALA A CA 1
ATOM 1177 C C . ALA A 1 151 ? 3.455 8.944 1.577 1.00 93.69 151 ALA A C 1
ATOM 1179 O O . ALA A 1 151 ? 3.524 9.458 0.463 1.00 93.69 151 ALA A O 1
ATOM 1180 N N . ARG A 1 152 ? 4.067 9.465 2.657 1.00 93.25 152 ARG A N 1
ATOM 1181 C CA . ARG A 1 152 ? 4.822 10.731 2.635 1.00 93.25 152 ARG A CA 1
ATOM 1182 C C . ARG A 1 152 ? 5.902 10.734 1.572 1.00 93.25 152 ARG A C 1
ATOM 1184 O O . ARG A 1 152 ? 5.948 11.629 0.737 1.00 93.25 152 ARG A O 1
ATOM 1191 N N . ALA A 1 153 ? 6.812 9.771 1.613 1.00 89.06 153 ALA A N 1
ATOM 1192 C CA . ALA A 1 153 ? 7.939 9.893 0.705 1.00 89.06 153 ALA A CA 1
ATOM 1193 C C . ALA A 1 153 ? 7.571 9.523 -0.737 1.00 89.06 153 ALA A C 1
ATOM 1195 O O . ALA A 1 153 ? 8.252 9.952 -1.668 1.00 89.06 153 ALA A O 1
ATOM 1196 N N . TYR A 1 154 ? 6.478 8.782 -0.950 1.00 89.94 154 TYR A N 1
ATOM 1197 C CA . TYR A 1 154 ? 5.909 8.657 -2.284 1.00 89.94 154 TYR A CA 1
ATOM 1198 C C . TYR A 1 154 ? 5.403 10.013 -2.785 1.00 89.94 154 TYR A C 1
ATOM 1200 O O . TYR A 1 154 ? 5.773 10.417 -3.886 1.00 89.94 154 TYR A O 1
ATOM 1208 N N . SER A 1 155 ? 4.618 10.730 -1.978 1.00 90.00 155 SER A N 1
ATOM 1209 C CA . SER A 1 155 ? 4.058 12.020 -2.377 1.00 90.00 155 SER A CA 1
ATOM 1210 C C . SER A 1 155 ? 5.127 13.091 -2.586 1.00 90.00 155 SER A C 1
ATOM 1212 O O . SER A 1 155 ? 5.052 13.824 -3.562 1.00 90.00 155 SER A O 1
ATOM 1214 N N . GLU A 1 156 ? 6.179 13.129 -1.759 1.00 87.19 156 GLU A N 1
ATOM 1215 C CA . GLU A 1 156 ? 7.316 14.046 -1.960 1.00 87.19 156 GLU A CA 1
ATOM 1216 C C . GLU A 1 156 ? 8.032 13.801 -3.296 1.00 87.19 156 GLU A C 1
ATOM 1218 O O . GLU A 1 156 ? 8.403 14.751 -3.985 1.00 87.19 156 GLU A O 1
ATOM 1223 N N . ARG A 1 157 ? 8.192 12.532 -3.699 1.00 84.81 157 ARG A N 1
ATOM 1224 C CA . ARG A 1 157 ? 8.728 12.193 -5.025 1.00 84.81 157 ARG A CA 1
ATOM 1225 C C . ARG A 1 157 ? 7.793 12.682 -6.134 1.00 84.81 157 ARG A C 1
ATOM 1227 O O . ARG A 1 157 ? 8.269 13.302 -7.081 1.00 84.81 157 ARG A O 1
ATOM 1234 N N . ARG A 1 158 ? 6.487 12.407 -6.025 1.00 83.38 158 ARG A N 1
ATOM 1235 C CA . ARG A 1 158 ? 5.491 12.805 -7.039 1.00 83.38 158 ARG A CA 1
ATOM 1236 C C . ARG A 1 158 ? 5.429 14.316 -7.222 1.00 83.38 158 ARG A C 1
ATOM 1238 O O . ARG A 1 158 ? 5.413 14.789 -8.356 1.00 83.38 158 ARG A O 1
ATOM 1245 N N . ASP A 1 159 ? 5.455 15.064 -6.127 1.00 84.56 159 ASP A N 1
ATOM 1246 C CA . ASP A 1 159 ? 5.456 16.524 -6.171 1.00 84.56 159 ASP A CA 1
ATOM 1247 C C . ASP A 1 159 ? 6.766 17.055 -6.770 1.00 84.56 159 ASP A C 1
ATOM 1249 O O . ASP A 1 159 ? 6.741 17.951 -7.612 1.00 84.56 159 ASP A O 1
ATOM 1253 N N . GLY A 1 160 ? 7.908 16.442 -6.437 1.00 79.00 160 GLY A N 1
ATOM 1254 C CA . GLY A 1 160 ? 9.188 16.750 -7.074 1.00 79.00 160 GLY A CA 1
ATOM 1255 C C . GLY A 1 160 ? 9.176 16.530 -8.592 1.00 79.00 160 GLY A C 1
ATOM 1256 O O . GLY A 1 160 ? 9.658 17.380 -9.334 1.00 79.00 160 GLY A O 1
ATOM 1257 N N . GLU A 1 161 ? 8.591 15.428 -9.072 1.00 77.06 161 GLU A N 1
ATOM 1258 C CA . GLU A 1 161 ? 8.453 15.129 -10.508 1.00 77.06 161 GLU A CA 1
ATOM 1259 C C . GLU A 1 161 ? 7.564 16.138 -11.247 1.00 77.06 161 GLU A C 1
ATOM 1261 O O . GLU A 1 161 ? 7.876 16.500 -12.384 1.00 77.06 161 GLU A O 1
ATOM 1266 N N . ARG A 1 162 ? 6.496 16.629 -10.601 1.00 68.69 162 ARG A N 1
ATOM 1267 C CA . ARG A 1 162 ? 5.614 17.672 -11.154 1.00 68.69 162 ARG A CA 1
ATOM 1268 C C . ARG A 1 162 ? 6.337 19.002 -11.361 1.00 68.69 162 ARG A C 1
ATOM 1270 O O . ARG A 1 162 ? 6.201 19.597 -12.425 1.00 68.69 162 ARG A O 1
ATOM 1277 N N . VAL A 1 163 ? 7.153 19.430 -10.394 1.00 61.03 163 VAL A N 1
ATOM 1278 C CA . VAL A 1 163 ? 7.877 20.720 -10.435 1.00 61.03 163 VAL A CA 1
ATOM 1279 C C . VAL A 1 163 ? 8.865 20.812 -11.611 1.00 61.03 163 VAL A C 1
ATOM 1281 O O . VAL A 1 163 ? 9.163 21.905 -12.086 1.00 61.03 163 VAL A O 1
ATOM 1284 N N . TYR A 1 164 ? 9.361 19.684 -12.127 1.00 55.47 164 TYR A N 1
ATOM 1285 C CA . TYR A 1 164 ? 10.227 19.655 -13.316 1.00 55.47 164 TYR A CA 1
ATOM 1286 C C . TYR A 1 164 ? 9.461 19.503 -14.646 1.00 55.47 164 TYR A C 1
ATOM 1288 O O . TYR A 1 164 ? 10.092 19.549 -15.705 1.00 55.47 164 TYR A O 1
ATOM 1296 N N . GLY A 1 165 ? 8.140 19.291 -14.599 1.00 52.41 165 GLY A N 1
ATOM 1297 C CA . GLY A 1 165 ? 7.315 18.859 -15.729 1.00 52.41 165 GLY A CA 1
ATOM 1298 C C . GLY A 1 165 ? 6.583 19.971 -16.478 1.00 52.41 165 GLY A C 1
ATOM 1299 O O . GLY A 1 165 ? 6.634 19.971 -17.700 1.00 52.41 165 GLY A O 1
ATOM 1300 N N . GLU A 1 166 ? 5.922 20.902 -15.791 1.00 53.50 166 GLU A N 1
ATOM 1301 C CA . GLU A 1 166 ? 5.200 22.054 -16.364 1.00 53.50 166 GLU A CA 1
ATOM 1302 C C . GLU A 1 166 ? 4.678 22.921 -15.196 1.00 53.50 166 GLU A C 1
ATOM 1304 O O . GLU A 1 166 ? 4.303 22.379 -14.158 1.00 53.50 166 GLU A O 1
ATOM 1309 N N . ASP A 1 167 ? 4.693 24.254 -15.344 1.00 48.41 167 ASP A N 1
ATOM 1310 C CA . ASP A 1 167 ? 4.192 25.224 -14.354 1.00 48.41 167 ASP A CA 1
ATOM 1311 C C . ASP A 1 167 ? 2.673 25.054 -14.142 1.00 48.41 167 ASP A C 1
ATOM 1313 O O . ASP A 1 167 ? 1.871 25.729 -14.791 1.00 48.41 167 ASP A O 1
ATOM 1317 N N . ASP A 1 168 ? 2.262 24.163 -13.239 1.00 49.31 168 ASP A N 1
ATOM 1318 C CA . ASP A 1 168 ? 0.883 24.097 -12.743 1.00 49.31 168 ASP A CA 1
ATOM 1319 C C . ASP A 1 168 ? 0.784 24.920 -11.446 1.00 49.31 168 ASP A C 1
ATOM 1321 O O . ASP A 1 168 ? 0.797 24.411 -10.324 1.00 49.31 168 ASP A O 1
ATOM 1325 N N . GLU A 1 169 ? 0.784 26.248 -11.604 1.00 48.00 169 GLU A N 1
ATOM 1326 C CA . GLU A 1 169 ? 0.514 27.203 -10.525 1.00 48.00 169 GLU A CA 1
ATOM 1327 C C . GLU A 1 169 ? -0.963 27.090 -10.092 1.00 48.00 169 GLU A C 1
ATOM 1329 O O . GLU A 1 169 ? -1.803 27.892 -10.508 1.00 48.00 169 GLU A O 1
ATOM 1334 N N . GLY A 1 170 ? -1.313 26.108 -9.252 1.00 54.25 170 GLY A N 1
ATOM 1335 C CA . GLY A 1 170 ? -2.627 26.131 -8.598 1.00 54.25 170 GLY A CA 1
ATOM 1336 C C . GLY A 1 170 ? -3.162 24.864 -7.936 1.00 54.25 170 GLY A C 1
ATOM 1337 O O . GLY A 1 170 ? -4.143 24.995 -7.208 1.00 54.25 170 GLY A O 1
ATOM 1338 N N . ASP A 1 171 ? -2.580 23.681 -8.156 1.00 62.59 171 ASP A N 1
ATOM 1339 C CA . ASP A 1 171 ? -3.020 22.455 -7.469 1.00 62.59 171 ASP A CA 1
ATOM 1340 C C . ASP A 1 171 ? -2.146 22.190 -6.236 1.00 62.59 171 ASP A C 1
ATOM 1342 O O . ASP A 1 171 ? -0.915 22.237 -6.316 1.00 62.59 171 ASP A O 1
ATOM 1346 N N . GLU A 1 172 ? -2.776 21.942 -5.086 1.00 70.94 172 GLU A N 1
ATOM 1347 C CA . GLU A 1 172 ? -2.066 21.548 -3.864 1.00 70.94 172 GLU A CA 1
ATOM 1348 C C . GLU A 1 172 ? -1.273 20.264 -4.145 1.00 70.94 172 GLU A C 1
ATOM 1350 O O . GLU A 1 172 ? -1.742 19.358 -4.838 1.00 70.94 172 GLU A O 1
ATOM 1355 N N . GLY A 1 173 ? -0.043 20.175 -3.638 1.00 86.31 173 GLY A N 1
ATOM 1356 C CA . GLY A 1 173 ? 0.786 18.985 -3.828 1.00 86.31 173 GLY A CA 1
ATOM 1357 C C . GLY A 1 173 ? 0.135 17.753 -3.197 1.00 86.31 173 GLY A C 1
ATOM 1358 O O . GLY A 1 173 ? -0.601 17.849 -2.212 1.00 86.31 173 GLY A O 1
ATOM 1359 N N . MET A 1 174 ? 0.437 16.561 -3.712 1.00 90.88 174 MET A N 1
ATOM 1360 C CA . MET A 1 174 ? -0.026 15.321 -3.084 1.00 90.88 174 MET A CA 1
ATOM 1361 C C . MET A 1 174 ? 0.462 15.232 -1.631 1.00 90.88 174 MET A C 1
ATOM 1363 O O . MET A 1 174 ? -0.259 14.733 -0.768 1.00 90.88 174 MET A O 1
ATOM 1367 N N . ALA A 1 175 ? 1.669 15.727 -1.338 1.00 91.62 175 ALA A N 1
ATOM 1368 C CA . ALA A 1 175 ? 2.215 15.726 0.013 1.00 91.62 175 ALA A CA 1
ATOM 1369 C C . ALA A 1 175 ? 1.392 16.600 0.963 1.00 91.62 175 ALA A C 1
ATOM 1371 O O . ALA A 1 175 ? 1.201 16.215 2.113 1.00 91.62 175 ALA A O 1
ATOM 1372 N N . GLU A 1 176 ? 0.868 17.728 0.483 1.00 93.12 176 GLU A N 1
ATOM 1373 C CA . GLU A 1 176 ? -0.005 18.606 1.261 1.00 93.12 176 GLU A CA 1
ATOM 1374 C C . GLU A 1 176 ? -1.323 17.897 1.583 1.00 93.12 176 GLU A C 1
ATOM 1376 O O . GLU A 1 176 ? -1.614 17.677 2.761 1.00 93.12 176 GLU A O 1
ATOM 1381 N N . ARG A 1 177 ? -2.032 17.382 0.568 1.00 94.31 177 ARG A N 1
ATOM 1382 C CA . ARG A 1 177 ? -3.294 16.642 0.765 1.00 94.31 177 ARG A CA 1
ATOM 1383 C C . ARG A 1 177 ? -3.147 15.438 1.697 1.00 94.31 177 ARG A C 1
ATOM 1385 O O . ARG A 1 177 ? -3.972 15.208 2.582 1.00 94.31 177 ARG A O 1
ATOM 1392 N N . LEU A 1 178 ? -2.077 14.658 1.534 1.00 95.12 178 LEU A N 1
ATOM 1393 C CA . LEU A 1 178 ? -1.815 13.517 2.412 1.00 95.12 178 LEU A CA 1
ATOM 1394 C C . LEU A 1 178 ? -1.407 13.936 3.827 1.00 95.12 178 LEU A C 1
ATOM 1396 O O . LEU A 1 178 ? -1.707 13.203 4.774 1.00 95.12 178 LEU A O 1
ATOM 1400 N N . SER A 1 179 ? -0.749 15.088 3.987 1.00 95.81 179 SER A N 1
ATOM 1401 C CA . SER A 1 179 ? -0.422 15.625 5.308 1.00 95.81 179 SER A CA 1
ATOM 1402 C C . SER A 1 179 ? -1.681 16.001 6.081 1.00 95.81 179 SER A C 1
ATOM 1404 O O . SER A 1 179 ? -1.807 15.600 7.235 1.00 95.81 179 SER A O 1
ATOM 1406 N N . GLU A 1 180 ? -2.673 16.623 5.438 1.00 95.50 180 GLU A N 1
ATOM 1407 C CA . GLU A 1 180 ? -3.951 16.962 6.077 1.00 95.50 180 GLU A CA 1
ATOM 1408 C C . GLU A 1 180 ? -4.714 15.723 6.568 1.00 95.50 180 GLU A C 1
ATOM 1410 O O . GLU A 1 180 ? -5.311 15.724 7.650 1.00 95.50 180 GLU A O 1
ATOM 1415 N N . LEU A 1 181 ? -4.675 14.631 5.798 1.00 95.50 181 LEU A N 1
ATOM 1416 C CA . LEU A 1 181 ? -5.218 13.342 6.231 1.00 95.50 181 LEU A CA 1
ATOM 1417 C C . LEU A 1 181 ? -4.411 12.762 7.399 1.00 95.50 181 LEU A C 1
ATOM 1419 O O . LEU A 1 181 ? -4.987 12.231 8.349 1.00 95.50 181 LEU A O 1
ATOM 1423 N N . ALA A 1 182 ? -3.082 12.868 7.362 1.00 93.31 182 ALA A N 1
ATOM 1424 C CA . ALA A 1 182 ? -2.224 12.352 8.421 1.00 93.31 182 ALA A CA 1
ATOM 1425 C C . ALA A 1 182 ? -2.369 13.119 9.745 1.00 93.31 182 ALA A C 1
ATOM 1427 O O . ALA A 1 182 ? -2.286 12.508 10.809 1.00 93.31 182 ALA A O 1
ATOM 1428 N N . GLU A 1 183 ? -2.640 14.422 9.721 1.00 93.62 183 GLU A N 1
ATOM 1429 C CA . GLU A 1 183 ? -2.891 15.182 10.953 1.00 93.62 183 GLU A CA 1
ATOM 1430 C C . GLU A 1 183 ? -4.170 14.713 11.672 1.00 93.62 183 GLU A C 1
ATOM 1432 O O . GLU A 1 183 ? -4.241 14.704 12.899 1.00 93.62 183 GLU A O 1
ATOM 1437 N N . GLN A 1 184 ? -5.158 14.180 10.945 1.00 92.44 184 GLN A N 1
ATOM 1438 C CA . GLN A 1 184 ? -6.376 13.617 11.552 1.00 92.44 184 GLN A CA 1
ATOM 1439 C C . GLN A 1 184 ? -6.147 12.305 12.327 1.00 92.44 184 GLN A C 1
ATOM 1441 O O . GLN A 1 184 ? -7.053 11.835 13.019 1.00 92.44 184 GLN A O 1
ATOM 1446 N N . ILE A 1 185 ? -4.959 11.703 12.212 1.00 88.31 185 ILE A N 1
ATOM 1447 C CA . ILE A 1 185 ? -4.545 10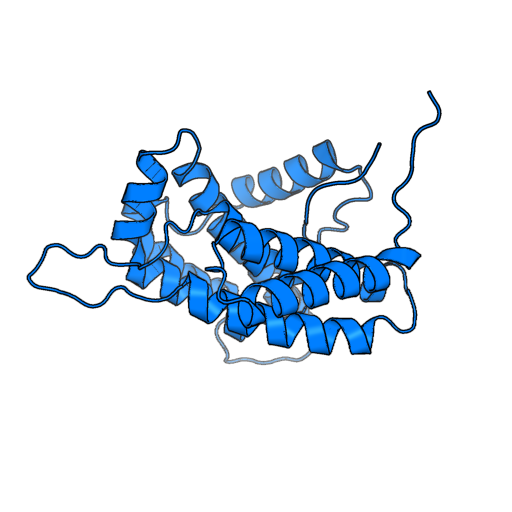.481 12.924 1.00 88.31 185 ILE A CA 1
ATOM 1448 C C . ILE A 1 185 ? -3.376 10.748 13.892 1.00 88.31 185 ILE A C 1
ATOM 1450 O O . ILE A 1 185 ? -2.730 9.797 14.354 1.00 88.31 185 ILE A O 1
ATOM 1454 N N . GLU A 1 186 ? -3.094 12.021 14.217 1.00 82.88 186 GLU A N 1
ATOM 1455 C CA . GLU A 1 186 ? -1.961 12.434 15.060 1.00 82.88 186 GLU A CA 1
ATOM 1456 C C . GLU A 1 186 ? -1.949 11.729 16.420 1.00 82.88 186 GLU A C 1
ATOM 1458 O O . GLU A 1 186 ? -0.975 11.050 16.761 1.00 82.88 186 GLU A O 1
ATOM 1463 N N . ASP A 1 187 ? -3.073 11.777 17.133 1.00 79.81 187 ASP A N 1
ATOM 1464 C CA . ASP A 1 187 ? -3.233 11.181 18.465 1.00 79.81 187 ASP A CA 1
ATOM 1465 C C . ASP A 1 187 ? -3.059 9.652 18.479 1.00 79.81 187 ASP A C 1
ATOM 1467 O O . ASP A 1 187 ? -2.755 9.047 19.513 1.00 79.81 187 ASP A O 1
ATOM 1471 N N . GLY A 1 188 ? -3.266 9.001 17.331 1.00 77.12 188 GLY A N 1
ATOM 1472 C CA . GLY A 1 188 ? -3.127 7.560 17.182 1.00 77.12 188 GLY A CA 1
ATOM 1473 C C . GLY A 1 188 ? -1.697 7.143 16.859 1.00 77.12 188 GLY A C 1
ATOM 1474 O O . GLY A 1 188 ? -1.139 6.265 17.529 1.00 77.12 188 GLY A O 1
ATOM 1475 N N . TRP A 1 189 ? -1.134 7.718 15.791 1.00 83.88 189 TRP A N 1
ATOM 1476 C CA . TRP A 1 189 ? 0.072 7.203 15.126 1.00 83.88 189 TRP A CA 1
ATOM 1477 C C . TRP A 1 189 ? 1.146 8.269 14.854 1.00 83.88 189 TRP A C 1
ATOM 1479 O O . TRP A 1 189 ? 2.152 7.938 14.228 1.00 83.88 189 TRP A O 1
ATOM 1489 N N . GLY A 1 190 ? 0.982 9.509 15.329 1.00 85.25 190 GLY A N 1
ATOM 1490 C CA . GLY A 1 190 ? 2.025 10.544 15.301 1.00 85.25 190 GLY A CA 1
ATOM 1491 C C . GLY A 1 190 ? 2.031 11.476 14.084 1.00 85.25 190 GLY A C 1
ATOM 1492 O O . GLY A 1 190 ? 3.087 12.013 13.754 1.00 85.25 190 GLY A O 1
ATOM 1493 N N . GLY A 1 191 ? 0.901 11.624 13.390 1.00 91.06 191 GLY A N 1
ATOM 1494 C CA . GLY A 1 191 ? 0.658 12.730 12.449 1.00 91.06 191 GLY A CA 1
ATOM 1495 C C . GLY A 1 191 ? 1.411 12.587 11.133 1.00 91.06 191 GLY A C 1
ATOM 1496 O O . GLY A 1 191 ? 1.779 11.467 10.751 1.00 91.06 191 GLY A O 1
ATOM 1497 N N . TRP A 1 192 ? 1.702 13.700 10.457 1.00 95.56 192 TRP A N 1
ATOM 1498 C CA . TRP A 1 192 ? 2.598 13.662 9.306 1.00 95.56 192 TRP A CA 1
ATOM 1499 C C . TRP A 1 192 ? 4.010 13.204 9.732 1.00 95.56 192 TRP A C 1
ATOM 1501 O O . TRP A 1 192 ? 4.539 13.670 10.747 1.00 95.56 192 TRP A O 1
ATOM 1511 N N . PRO A 1 193 ? 4.647 12.255 9.017 1.00 93.88 193 PRO A N 1
ATOM 1512 C CA . PRO A 1 193 ? 5.977 11.773 9.371 1.00 93.88 193 PRO A CA 1
ATOM 1513 C C . PRO A 1 193 ? 7.007 12.882 9.327 1.00 93.88 193 PRO A C 1
ATOM 1515 O O . PRO A 1 193 ? 6.786 13.868 8.636 1.00 93.88 193 PRO A O 1
ATOM 1518 N N . ARG A 1 194 ? 8.141 12.720 10.013 1.00 93.12 194 ARG A N 1
ATOM 1519 C CA . ARG A 1 194 ? 9.311 13.599 9.863 1.00 93.12 194 ARG A CA 1
ATOM 1520 C C . ARG A 1 194 ? 10.254 13.105 8.767 1.00 93.12 194 ARG A C 1
ATOM 1522 O O . ARG A 1 194 ? 10.205 11.944 8.360 1.00 93.12 194 ARG A O 1
ATOM 1529 N N . GLU A 1 195 ? 11.148 13.981 8.316 1.00 89.50 195 GLU A N 1
ATOM 1530 C CA . GLU A 1 195 ? 12.119 13.648 7.268 1.00 89.50 195 GLU A CA 1
ATOM 1531 C C . GLU A 1 195 ? 13.074 12.537 7.733 1.00 89.50 195 GLU A C 1
ATOM 1533 O O . GLU A 1 195 ? 13.466 11.665 6.958 1.00 89.50 195 GLU A O 1
ATOM 1538 N N . GLU A 1 196 ? 13.414 12.498 9.025 1.00 90.88 196 GLU A N 1
ATOM 1539 C CA . GLU A 1 196 ? 14.262 11.442 9.575 1.00 90.88 196 GLU A CA 1
ATOM 1540 C C . GLU A 1 196 ? 13.612 10.056 9.477 1.00 90.88 196 GLU A C 1
ATOM 1542 O O . GLU A 1 196 ? 14.313 9.080 9.208 1.00 90.88 196 GLU A O 1
ATOM 1547 N N . GLU A 1 197 ? 12.289 9.967 9.647 1.00 90.94 197 GLU A N 1
ATOM 1548 C CA . GLU A 1 197 ? 11.540 8.706 9.549 1.00 90.94 197 GLU A CA 1
ATOM 1549 C C . GLU A 1 197 ? 11.501 8.192 8.108 1.00 90.94 197 GLU A C 1
ATOM 1551 O O . GLU A 1 197 ? 11.647 6.994 7.862 1.00 90.94 197 GLU A O 1
ATOM 1556 N N . VAL A 1 198 ? 11.361 9.104 7.145 1.00 87.75 198 VAL A N 1
ATOM 1557 C CA . VAL A 1 198 ? 11.478 8.810 5.712 1.00 87.75 198 VAL A CA 1
ATOM 1558 C C . VAL A 1 198 ? 12.879 8.290 5.379 1.00 87.75 198 VAL A C 1
ATOM 1560 O O . VAL A 1 198 ? 13.035 7.229 4.768 1.00 87.75 198 VAL A O 1
ATOM 1563 N N . ASN A 1 199 ? 13.914 8.994 5.837 1.00 84.19 199 ASN A N 1
ATOM 1564 C CA . ASN A 1 199 ? 15.304 8.600 5.624 1.00 84.19 199 ASN A CA 1
ATOM 1565 C C . ASN A 1 199 ? 15.619 7.236 6.260 1.00 84.19 199 ASN A C 1
ATOM 1567 O O . ASN A 1 199 ? 16.337 6.417 5.679 1.00 84.19 199 ASN A O 1
ATOM 1571 N N . GLU A 1 200 ? 15.079 6.964 7.449 1.00 85.56 200 GLU A N 1
ATOM 1572 C CA . GLU A 1 200 ? 15.186 5.660 8.101 1.00 85.56 200 GLU A CA 1
ATOM 1573 C C . GLU A 1 200 ? 14.442 4.569 7.327 1.00 85.56 200 GLU A C 1
ATOM 1575 O O . GLU A 1 200 ? 14.998 3.486 7.132 1.00 85.56 200 GLU A O 1
ATOM 1580 N N . TYR A 1 201 ? 13.242 4.851 6.814 1.00 83.44 201 TYR A N 1
ATOM 1581 C CA . TYR A 1 201 ? 12.487 3.910 5.989 1.00 83.44 201 TYR A CA 1
ATOM 1582 C C . TYR A 1 201 ? 13.291 3.438 4.771 1.00 83.44 201 TYR A C 1
ATOM 1584 O O . TYR A 1 201 ? 13.337 2.232 4.498 1.00 83.44 201 TYR A O 1
ATOM 1592 N N . PHE A 1 202 ? 13.966 4.360 4.078 1.00 79.81 202 PHE A N 1
ATOM 1593 C CA . PHE A 1 202 ? 14.843 4.021 2.957 1.00 79.81 202 PHE A CA 1
ATOM 1594 C C . PHE A 1 202 ? 16.100 3.272 3.401 1.00 79.81 202 PHE A C 1
ATOM 1596 O O . PHE A 1 202 ? 16.437 2.246 2.808 1.00 79.81 202 PHE A O 1
ATOM 1603 N N . ARG A 1 203 ? 16.758 3.718 4.480 1.00 79.81 203 ARG A N 1
ATOM 1604 C CA . ARG A 1 203 ? 17.950 3.050 5.034 1.00 79.81 203 ARG A CA 1
ATOM 1605 C C . ARG A 1 203 ? 17.661 1.604 5.431 1.00 79.81 203 ARG A C 1
ATOM 1607 O O . ARG A 1 203 ? 18.457 0.711 5.151 1.00 79.81 203 ARG A O 1
ATOM 1614 N N . GLU A 1 204 ? 16.518 1.359 6.066 1.00 77.69 204 GLU A N 1
ATOM 1615 C CA . GLU A 1 204 ? 16.061 0.010 6.393 1.00 77.69 204 GLU A CA 1
ATOM 1616 C C . GLU A 1 204 ? 15.784 -0.842 5.151 1.00 77.69 204 GLU A C 1
ATOM 1618 O O . GLU A 1 204 ? 15.948 -2.062 5.198 1.00 77.69 204 GLU A O 1
ATOM 1623 N N . GLY A 1 205 ? 15.305 -0.220 4.071 1.00 70.88 205 GLY A N 1
ATOM 1624 C CA . GLY A 1 205 ? 15.167 -0.865 2.770 1.00 70.88 205 GLY A CA 1
ATOM 1625 C C . GLY A 1 205 ? 16.532 -1.311 2.253 1.00 70.88 205 GLY A C 1
ATOM 1626 O O . GLY A 1 205 ? 16.771 -2.508 2.117 1.00 70.88 205 GLY A O 1
ATOM 1627 N N . ALA A 1 206 ? 17.456 -0.372 2.068 1.00 69.81 206 ALA A N 1
ATOM 1628 C CA . ALA A 1 206 ? 18.799 -0.660 1.564 1.00 69.81 206 ALA A CA 1
ATOM 1629 C C . ALA A 1 206 ? 19.518 -1.741 2.396 1.00 69.81 206 ALA A C 1
ATOM 1631 O O . ALA A 1 206 ? 20.017 -2.726 1.857 1.00 69.81 206 ALA A O 1
ATOM 1632 N N . GLY A 1 207 ? 19.481 -1.640 3.730 1.00 65.56 207 GLY A N 1
ATOM 1633 C CA . GLY A 1 207 ? 20.132 -2.616 4.611 1.00 65.56 207 GLY A CA 1
ATOM 1634 C C . GLY A 1 207 ? 19.555 -4.037 4.539 1.00 65.56 207 GLY A C 1
ATOM 1635 O O . GLY A 1 207 ? 20.263 -4.995 4.844 1.00 65.56 207 GLY A O 1
ATOM 1636 N N . ARG A 1 208 ? 18.283 -4.200 4.148 1.00 63.84 208 ARG A N 1
ATOM 1637 C CA . ARG A 1 208 ? 17.639 -5.522 4.030 1.00 63.84 208 ARG A CA 1
ATOM 1638 C C . ARG A 1 208 ? 17.783 -6.154 2.649 1.00 63.84 208 ARG A C 1
ATOM 1640 O O . ARG A 1 208 ? 17.623 -7.367 2.550 1.00 63.84 208 ARG A O 1
ATOM 1647 N N . TYR A 1 209 ? 18.032 -5.362 1.610 1.00 59.72 209 TYR A N 1
ATOM 1648 C CA . TYR A 1 209 ? 17.867 -5.818 0.229 1.00 59.72 209 TYR A CA 1
ATOM 1649 C C . TYR A 1 209 ? 18.977 -5.341 -0.738 1.00 59.72 209 TYR A C 1
ATOM 1651 O O . TYR A 1 209 ? 18.921 -5.672 -1.919 1.00 59.72 209 TYR A O 1
ATOM 1659 N N . GLY A 1 210 ? 19.988 -4.607 -0.252 1.00 59.47 210 GLY A N 1
ATOM 1660 C CA . GLY A 1 210 ? 21.192 -4.196 -0.991 1.00 59.47 210 GLY A CA 1
ATOM 1661 C C . GLY A 1 210 ? 21.231 -2.711 -1.385 1.00 59.47 210 GLY A C 1
ATOM 1662 O O . GLY A 1 210 ? 20.210 -2.042 -1.438 1.00 59.47 210 GLY A O 1
ATOM 1663 N N . ASP A 1 211 ? 22.413 -2.180 -1.714 1.00 52.34 211 ASP A N 1
ATOM 1664 C CA . ASP A 1 211 ? 22.593 -0.751 -2.058 1.00 52.34 211 ASP A CA 1
ATOM 1665 C C . ASP A 1 211 ? 21.954 -0.351 -3.405 1.00 52.34 211 ASP A C 1
ATOM 1667 O O . ASP A 1 211 ? 21.721 0.826 -3.662 1.00 52.34 211 ASP A O 1
ATOM 1671 N N . GLY A 1 212 ? 21.654 -1.329 -4.269 1.00 49.78 212 GLY A N 1
ATOM 1672 C CA . GLY A 1 212 ? 20.851 -1.143 -5.488 1.00 49.78 212 GLY A CA 1
ATOM 1673 C C . GLY A 1 212 ? 19.345 -1.301 -5.257 1.00 49.78 212 GLY A C 1
ATOM 1674 O O . GLY A 1 212 ? 18.561 -1.240 -6.206 1.00 49.78 212 GLY A O 1
ATOM 1675 N N . PHE A 1 213 ? 18.935 -1.560 -4.014 1.00 44.53 213 PHE A N 1
ATOM 1676 C CA . PHE A 1 213 ? 17.543 -1.642 -3.616 1.00 44.53 213 PHE A CA 1
ATOM 1677 C C . PHE A 1 213 ? 17.069 -0.270 -3.155 1.00 44.53 213 PHE A C 1
ATOM 1679 O O . PHE A 1 213 ? 17.418 0.205 -2.075 1.00 44.53 213 PHE A O 1
ATOM 1686 N N . GLY A 1 214 ? 16.260 0.360 -3.998 1.00 45.56 214 GLY A N 1
ATOM 1687 C CA . GLY A 1 214 ? 15.868 1.745 -3.810 1.00 45.56 214 GLY A CA 1
ATOM 1688 C C . GLY A 1 214 ? 16.909 2.695 -4.385 1.00 45.56 214 GLY A C 1
ATOM 1689 O O . GLY A 1 214 ? 17.600 3.386 -3.643 1.00 45.56 214 GLY A O 1
ATOM 1690 N N . GLU A 1 215 ? 16.903 2.853 -5.708 1.00 44.88 215 GLU A N 1
ATOM 1691 C CA . GLU A 1 215 ? 17.206 4.147 -6.339 1.00 44.88 215 GLU A CA 1
ATOM 1692 C C . GLU A 1 215 ? 16.177 5.199 -5.851 1.00 44.88 215 GLU A C 1
ATOM 1694 O O . GLU A 1 215 ? 15.400 5.721 -6.629 1.00 44.88 215 GLU A O 1
ATOM 1699 N N . GLN A 1 216 ? 16.061 5.414 -4.533 1.00 49.34 216 GLN A N 1
ATOM 1700 C CA . GLN A 1 216 ? 15.046 6.221 -3.839 1.00 49.34 216 GLN A CA 1
ATOM 1701 C C . GLN A 1 216 ? 13.570 5.844 -4.112 1.00 49.34 216 GLN A C 1
ATOM 1703 O O . GLN A 1 216 ? 12.658 6.500 -3.618 1.00 49.34 216 GLN A O 1
ATOM 1708 N N . GLU A 1 217 ? 13.308 4.739 -4.815 1.00 48.84 217 GLU A N 1
ATOM 1709 C CA . GLU A 1 217 ? 11.972 4.380 -5.306 1.00 48.84 217 GLU A CA 1
ATOM 1710 C C . GLU A 1 217 ? 11.527 2.983 -4.821 1.00 48.84 217 GLU A C 1
ATOM 1712 O O . GLU A 1 217 ? 11.657 1.986 -5.523 1.00 48.84 217 GLU A O 1
ATOM 1717 N N . TRP A 1 218 ? 11.006 2.965 -3.585 1.00 56.47 218 TRP A N 1
ATOM 1718 C CA . TRP A 1 218 ? 10.043 2.031 -2.950 1.00 56.47 218 TRP A CA 1
ATOM 1719 C C . TRP A 1 218 ? 10.276 0.498 -2.987 1.00 56.47 218 TRP A C 1
ATOM 1721 O O . TRP A 1 218 ? 11.139 -0.035 -3.668 1.00 56.47 218 TRP A O 1
ATOM 1731 N N . VAL A 1 219 ? 9.565 -0.233 -2.107 1.00 50.00 219 VAL A N 1
ATOM 1732 C CA . VAL A 1 219 ? 9.970 -1.551 -1.554 1.00 50.00 219 VAL A CA 1
ATOM 1733 C C . VAL A 1 219 ? 8.815 -2.557 -1.568 1.00 50.00 219 VAL A C 1
ATOM 1735 O O . VAL A 1 219 ? 7.811 -2.280 -0.940 1.00 50.00 219 VAL A O 1
ATOM 1738 N N . VAL A 1 220 ? 8.995 -3.786 -2.062 1.00 38.44 220 VAL A N 1
ATOM 1739 C CA . VAL A 1 220 ? 8.439 -5.007 -1.432 1.00 38.44 220 VAL A CA 1
ATOM 1740 C C . VAL A 1 220 ? 9.603 -5.908 -1.064 1.00 38.44 220 VAL A C 1
ATOM 1742 O O . VAL A 1 220 ? 10.630 -5.932 -1.736 1.00 38.44 220 VAL A O 1
ATOM 1745 N N . GLY A 1 221 ? 9.444 -6.592 0.066 1.00 34.97 221 GLY A N 1
ATOM 1746 C CA . GLY A 1 221 ? 10.437 -7.495 0.600 1.00 34.97 221 GLY A CA 1
ATOM 1747 C C . GLY A 1 221 ? 10.433 -8.875 -0.035 1.00 34.97 221 GLY A C 1
ATOM 1748 O O . GLY A 1 221 ? 9.387 -9.404 -0.389 1.00 34.97 221 GLY A O 1
ATOM 1749 N N . GLY A 1 222 ? 11.623 -9.469 -0.051 1.00 31.28 222 GLY A N 1
ATOM 1750 C CA . GLY A 1 222 ? 11.827 -10.909 -0.134 1.00 31.28 222 GLY A CA 1
ATOM 1751 C C . GLY A 1 222 ? 12.045 -11.436 -1.546 1.00 31.28 222 GLY A C 1
ATOM 1752 O O . GLY A 1 222 ? 11.099 -11.848 -2.203 1.00 31.28 222 GLY A O 1
ATOM 1753 N N . LEU A 1 223 ? 13.310 -11.482 -1.973 1.00 30.33 223 LEU A N 1
ATOM 1754 C CA . LEU A 1 223 ? 14.087 -12.714 -2.183 1.00 30.33 223 LEU A CA 1
ATOM 1755 C C . LEU A 1 223 ? 15.495 -12.315 -2.676 1.00 30.33 223 LEU A C 1
ATOM 1757 O O . LEU A 1 223 ? 15.768 -12.310 -3.869 1.00 30.33 223 LEU A O 1
ATOM 1761 N N . GLU A 1 224 ? 16.406 -12.003 -1.752 1.00 29.55 224 GLU A N 1
ATOM 1762 C CA . GLU A 1 224 ? 17.822 -12.327 -1.956 1.00 29.55 224 GLU A CA 1
ATOM 1763 C C . GLU A 1 224 ? 18.233 -13.336 -0.889 1.00 29.55 224 GLU A C 1
ATOM 1765 O O . GLU A 1 224 ? 18.340 -13.023 0.297 1.00 29.55 224 GLU A O 1
ATOM 1770 N N . ALA A 1 225 ? 18.388 -14.574 -1.334 1.00 36.66 225 ALA A N 1
ATOM 1771 C CA . ALA A 1 225 ? 19.362 -15.558 -0.889 1.00 36.66 225 ALA A CA 1
ATOM 1772 C C . ALA A 1 225 ? 19.280 -16.723 -1.848 1.00 36.66 225 ALA A C 1
ATOM 1774 O O . ALA A 1 225 ? 18.158 -16.968 -2.357 1.00 36.66 225 ALA A O 1
#

Radius of gyration: 18.1 Å; Cα contacts (8 Å, |Δi|>4): 265; chains: 1; bounding box: 53×50×42 Å

Foldseek 3Di:
DPWDDDDLLCLLVVLVVLLVVVVVCVVVVHDQALVSLLVLLLSLLSLLCCCPPVVRPPSVVSNVVSVVSSVVSCCRHLAADDDDPPPDQRGPHLDFLSSLQSNLQSCLSVVVLVVLLVSLLSCLVNVPSQLVSQVVDPCRLVSNLLSLLSQQLSQVVVQVVVVVPDPPPPDDGSNRSSQVSQQSCCVRRNGRDDPVSNVVSVVVQCVQPHPPRPPVGGDDDDDGD

Secondary structure (DSSP, 8-state):
-PPPB--GGGHHHHHHHHHHHHHHHHHTT----HHHHHHHHHHHHHHHHHHHHH--TT-HHHHHHHHHHHHHHHHHHTPBPP-STT---SBSS---HHHHHHHHHHHHHHT-HHHHHHHHHHHHHTHHHHHHHHHHSTTHHHHHHHHHHHHHHHHHHHHHHHHTT---TTSPPHHHHHHHHHHTTHHHH-SSPPHHHHHHHHHHHHHHH-TTS-SSS------B-

Solvent-accessible surface area (backbone atoms only — not comparable to full-atom values): 12557 Å² total; per-residue (Å²): 128,83,78,48,73,69,62,55,80,50,24,44,58,54,25,51,53,50,50,52,51,49,53,50,38,51,76,70,70,47,84,78,50,51,68,60,45,32,54,50,30,50,31,46,36,47,23,50,46,18,32,78,74,66,65,36,78,82,25,64,71,48,48,60,54,47,49,55,54,48,49,57,42,47,56,62,39,67,30,67,34,74,77,60,88,85,75,50,55,72,43,70,47,91,60,48,26,64,40,54,34,35,45,50,37,34,31,58,77,67,69,38,64,70,59,49,51,54,50,49,52,49,48,51,76,41,42,68,56,43,48,54,55,12,71,78,33,101,58,25,50,62,29,40,36,50,31,50,32,51,52,45,56,49,22,50,50,53,42,54,55,43,74,78,68,59,92,70,91,80,70,81,44,57,42,54,59,52,35,61,50,26,51,74,36,27,94,79,59,61,31,54,66,55,73,68,54,39,54,46,55,51,50,57,43,22,76,73,66,38,89,84,36,45,86,84,62,76,73,84,84,88,66,86,82